Protein AF-A0A8S9SIZ8-F1 (afdb_monomer)

Structure (mmCIF, N/CA/C/O backbone):
data_AF-A0A8S9SIZ8-F1
#
_entry.id   AF-A0A8S9SIZ8-F1
#
loop_
_atom_site.group_PDB
_atom_site.id
_atom_site.type_symbol
_atom_site.label_atom_id
_atom_site.label_alt_id
_atom_site.label_comp_id
_atom_site.label_asym_id
_atom_site.label_entity_id
_atom_site.label_seq_id
_atom_site.pdbx_PDB_ins_code
_atom_site.Cartn_x
_atom_site.Cartn_y
_atom_site.Cartn_z
_atom_site.occupancy
_atom_site.B_iso_or_equiv
_atom_site.auth_seq_id
_atom_site.auth_comp_id
_atom_site.auth_asym_id
_atom_site.auth_atom_id
_atom_site.pdbx_PDB_model_num
ATOM 1 N N . MET A 1 1 ? -37.547 -1.649 71.679 1.00 70.75 1 MET A N 1
ATOM 2 C CA . MET A 1 1 ? -37.636 -2.478 70.454 1.00 70.75 1 MET A CA 1
ATOM 3 C C . MET A 1 1 ? -37.992 -1.657 69.218 1.00 70.75 1 MET A C 1
ATOM 5 O O . MET A 1 1 ? -37.141 -1.520 68.356 1.00 70.75 1 MET A O 1
ATOM 9 N N . TRP A 1 2 ? -39.176 -1.042 69.144 1.00 79.56 2 TRP A N 1
ATOM 10 C CA . TRP A 1 2 ? -39.641 -0.311 67.950 1.00 79.56 2 TRP A CA 1
ATOM 11 C C . TRP A 1 2 ? -38.778 0.888 67.533 1.00 79.56 2 TRP A C 1
ATOM 13 O O . TRP A 1 2 ? -38.550 1.092 66.347 1.00 79.56 2 TRP A O 1
ATOM 23 N N . LYS A 1 3 ? -38.224 1.631 68.499 1.00 88.81 3 LYS A N 1
ATOM 24 C CA . LYS A 1 3 ? -37.325 2.764 68.225 1.00 88.81 3 LYS A CA 1
ATOM 25 C C . LYS A 1 3 ? -36.054 2.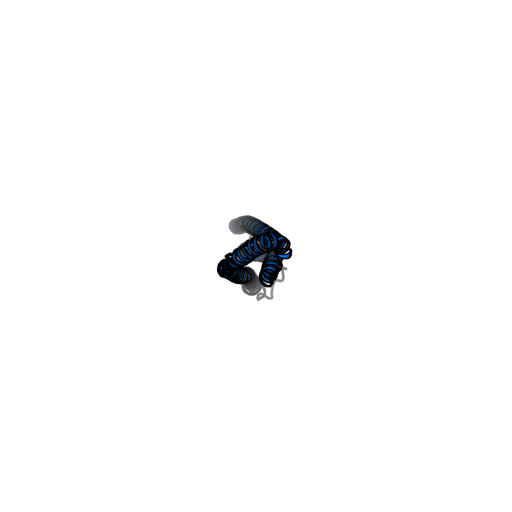347 67.466 1.00 88.81 3 LYS A C 1
ATOM 27 O O . LYS A 1 3 ? -35.738 2.939 66.446 1.00 88.81 3 LYS A O 1
ATOM 32 N N . ALA A 1 4 ? -35.396 1.274 67.906 1.00 91.06 4 ALA A N 1
ATOM 33 C CA . ALA A 1 4 ? -34.202 0.745 67.242 1.00 91.06 4 ALA A CA 1
ATOM 34 C C . ALA A 1 4 ? -34.507 0.197 65.834 1.00 91.06 4 ALA A C 1
ATOM 36 O O . ALA A 1 4 ? -33.697 0.331 64.922 1.00 91.06 4 ALA A O 1
ATOM 37 N N . MET A 1 5 ? -35.692 -0.392 65.637 1.00 93.19 5 MET A N 1
ATOM 38 C CA . MET A 1 5 ? -36.128 -0.890 64.329 1.00 93.19 5 MET A CA 1
ATOM 39 C C . MET A 1 5 ? -36.403 0.263 63.349 1.00 93.19 5 MET A C 1
ATOM 41 O O . MET A 1 5 ? -36.006 0.183 62.189 1.00 93.19 5 MET A O 1
ATOM 45 N N . LEU A 1 6 ? -37.003 1.359 63.827 1.00 94.69 6 LEU A N 1
ATOM 46 C CA . LEU A 1 6 ? -37.207 2.582 63.047 1.00 94.69 6 LEU A CA 1
ATOM 47 C C . LEU A 1 6 ? -35.873 3.241 62.660 1.00 94.69 6 LEU A C 1
ATOM 49 O O . LEU A 1 6 ? -35.695 3.631 61.510 1.00 94.69 6 LEU A O 1
ATOM 53 N N . GLU A 1 7 ? -34.924 3.317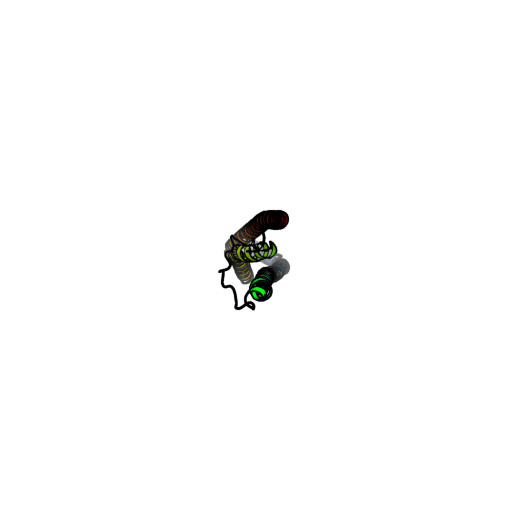 63.596 1.00 94.31 7 GLU A N 1
ATOM 54 C CA . GLU A 1 7 ? -33.576 3.845 63.345 1.00 94.31 7 GLU A CA 1
ATOM 55 C C . GLU A 1 7 ? -32.812 2.989 62.318 1.00 94.31 7 GLU A C 1
ATOM 57 O O . GLU A 1 7 ? -32.208 3.527 61.387 1.00 94.31 7 GLU A O 1
ATOM 62 N N . CYS A 1 8 ? -32.904 1.658 62.414 1.00 93.88 8 CYS A N 1
ATOM 63 C CA . CYS A 1 8 ? -32.309 0.736 61.445 1.00 93.88 8 CYS A CA 1
ATOM 64 C C . CYS A 1 8 ? -32.928 0.893 60.048 1.00 93.88 8 CYS A C 1
ATOM 66 O O . CYS A 1 8 ? -32.203 1.030 59.064 1.00 93.88 8 CYS A O 1
ATOM 68 N N . HIS A 1 9 ? -34.259 0.951 59.955 1.00 93.44 9 HIS A N 1
ATOM 69 C CA . HIS A 1 9 ? -34.951 1.120 58.678 1.00 93.44 9 HIS A CA 1
ATOM 70 C C . HIS A 1 9 ? -34.644 2.481 58.033 1.00 93.44 9 HIS A C 1
ATOM 72 O O . HIS A 1 9 ? -34.506 2.581 56.815 1.00 93.44 9 HIS A O 1
ATOM 78 N N . HIS A 1 10 ? -34.487 3.535 58.838 1.00 95.62 10 HIS A N 1
ATOM 79 C CA . HIS A 1 10 ? -34.073 4.848 58.346 1.00 95.62 10 HIS A CA 1
ATOM 80 C C . HIS A 1 10 ? -32.641 4.818 57.786 1.00 95.62 10 HIS A C 1
ATOM 82 O O . HIS A 1 10 ? -32.396 5.315 56.687 1.00 95.62 10 HIS A O 1
ATOM 88 N N . SER A 1 11 ? -31.711 4.158 58.485 1.00 93.56 11 SER A N 1
ATOM 89 C CA . SER A 1 11 ? -30.333 3.961 58.017 1.00 93.56 11 SER A CA 1
ATOM 90 C C . SER A 1 11 ? -30.263 3.134 56.723 1.00 93.56 11 SER A C 1
ATOM 92 O O . SER A 1 11 ? -29.546 3.504 55.787 1.00 93.56 11 SER A O 1
ATOM 94 N N . GLN A 1 12 ? -31.061 2.067 56.616 1.00 94.75 12 GLN A N 1
ATOM 95 C CA . GLN A 1 12 ? -31.183 1.262 55.396 1.00 94.75 12 GLN A CA 1
ATOM 96 C C . GLN A 1 12 ? -31.737 2.085 54.230 1.00 94.75 12 GLN A C 1
ATOM 98 O O . GLN A 1 12 ? -31.170 2.053 53.141 1.00 94.75 12 GLN A O 1
ATOM 103 N N . TYR A 1 13 ? -32.795 2.867 54.457 1.00 95.69 13 TYR A N 1
ATOM 104 C CA . TYR A 1 13 ? -33.395 3.722 53.432 1.00 95.69 13 TYR A CA 1
ATOM 105 C C . TYR A 1 13 ? -32.403 4.752 52.874 1.00 95.69 13 TYR A C 1
ATOM 107 O O . TYR A 1 13 ? -32.321 4.931 51.657 1.00 95.69 13 TYR A O 1
ATOM 115 N N . ILE A 1 14 ? -31.619 5.395 53.749 1.00 94.19 14 ILE A N 1
ATOM 116 C CA . ILE A 1 14 ? -30.565 6.335 53.343 1.00 94.19 14 ILE A CA 1
ATOM 117 C C . ILE A 1 14 ? -29.503 5.610 52.514 1.00 94.19 14 ILE A C 1
ATOM 119 O O . ILE A 1 14 ? -29.139 6.081 51.440 1.00 94.19 14 ILE A O 1
ATOM 123 N N . THR A 1 15 ? -29.043 4.447 52.978 1.00 93.38 15 THR A N 1
ATOM 124 C CA . THR A 1 15 ? -27.997 3.668 52.300 1.00 93.38 15 THR A CA 1
ATOM 125 C C . THR A 1 15 ? -28.444 3.214 50.910 1.00 93.38 15 THR A C 1
ATOM 127 O O . THR A 1 15 ? -27.715 3.394 49.937 1.00 93.38 15 THR A O 1
ATOM 130 N N . ILE A 1 16 ? -29.662 2.679 50.796 1.00 90.94 16 ILE A N 1
ATOM 131 C CA . ILE A 1 16 ? -30.240 2.232 49.524 1.00 90.94 16 ILE A CA 1
ATOM 132 C C . ILE A 1 16 ? -30.467 3.422 48.589 1.00 90.94 16 ILE A C 1
ATOM 134 O O . ILE A 1 16 ? -30.098 3.340 47.421 1.00 90.94 16 ILE A O 1
ATOM 138 N N . SER A 1 17 ? -31.014 4.539 49.083 1.00 89.31 17 SER A N 1
ATOM 139 C CA . SER A 1 17 ? -31.226 5.740 48.261 1.00 89.31 17 SER A CA 1
ATOM 140 C C . SER A 1 17 ? -29.910 6.308 47.739 1.00 89.31 17 SER A C 1
ATOM 142 O O . SER A 1 17 ? -29.803 6.610 46.552 1.00 89.31 17 SER A O 1
ATOM 144 N N . LEU A 1 18 ? -28.887 6.413 48.594 1.00 86.25 18 LEU A N 1
ATOM 145 C CA . LEU A 1 18 ? -27.557 6.862 48.183 1.00 86.25 18 LEU A CA 1
ATOM 146 C C . LEU A 1 18 ? -26.953 5.915 47.142 1.00 86.25 18 LEU A C 1
ATOM 148 O O . LEU A 1 18 ? -26.479 6.387 46.114 1.00 86.25 18 LEU A O 1
ATOM 152 N N . ALA A 1 19 ? -27.038 4.597 47.340 1.00 82.19 19 ALA A N 1
ATOM 153 C CA . ALA A 1 19 ? -26.557 3.614 46.367 1.00 82.19 19 ALA A CA 1
ATOM 154 C C . ALA A 1 19 ? -27.295 3.709 45.018 1.00 82.19 19 ALA A C 1
ATOM 156 O O . ALA A 1 19 ? -26.671 3.632 43.957 1.00 82.19 19 ALA A O 1
ATOM 157 N N . TYR A 1 20 ? -28.612 3.926 45.046 1.00 80.38 20 TYR A N 1
ATOM 158 C CA . TYR A 1 20 ? -29.439 4.074 43.849 1.00 80.38 20 TYR A CA 1
ATOM 159 C C . TYR A 1 20 ? -29.098 5.356 43.078 1.00 80.38 20 TYR A C 1
ATOM 161 O O . TYR A 1 20 ? -28.960 5.338 41.855 1.00 80.38 20 TYR A O 1
ATOM 169 N N . HIS A 1 21 ? -28.884 6.466 43.789 1.00 69.88 21 HIS A N 1
ATOM 170 C CA . HIS A 1 21 ? -28.438 7.712 43.177 1.00 69.88 21 HIS A CA 1
ATOM 171 C C . HIS A 1 21 ? -27.002 7.617 42.656 1.00 69.88 21 HIS A C 1
ATOM 173 O O . HIS A 1 21 ? -26.768 8.061 41.540 1.00 69.88 21 HIS A O 1
ATOM 179 N N . CYS A 1 22 ? -26.072 6.968 43.363 1.00 65.31 22 CYS A N 1
ATOM 180 C CA . CYS A 1 22 ? -24.715 6.726 42.864 1.00 65.31 22 CYS A CA 1
ATOM 181 C C . CYS A 1 22 ? -24.719 5.925 41.551 1.00 65.31 22 CYS A C 1
ATOM 183 O O . CYS A 1 22 ? -24.038 6.309 40.600 1.00 65.31 22 CYS A O 1
ATOM 185 N N . ARG A 1 23 ? -25.552 4.879 41.457 1.00 63.34 23 ARG A N 1
ATOM 186 C CA . ARG A 1 23 ? -25.739 4.079 40.236 1.00 63.34 23 ARG A CA 1
ATOM 187 C C . ARG A 1 23 ? -26.343 4.887 39.079 1.00 63.34 23 ARG A C 1
ATOM 189 O O . ARG A 1 23 ? -25.953 4.677 37.933 1.00 63.34 23 ARG A O 1
ATOM 196 N N . ASN A 1 24 ? -27.226 5.844 39.365 1.00 55.88 24 ASN A N 1
ATOM 197 C CA . ASN A 1 24 ? -27.835 6.714 38.350 1.00 55.88 24 ASN A CA 1
ATOM 198 C C . ASN A 1 24 ? -26.994 7.958 38.001 1.00 55.88 24 ASN A C 1
ATOM 200 O O . ASN A 1 24 ? -27.190 8.541 36.940 1.00 55.88 24 ASN A O 1
ATOM 204 N N . THR A 1 25 ? -26.055 8.371 38.858 1.00 49.19 25 THR A N 1
ATOM 205 C CA . THR A 1 25 ? -25.101 9.468 38.587 1.00 49.19 25 THR A CA 1
ATOM 206 C C . THR A 1 25 ? -23.906 9.037 37.744 1.00 49.19 25 THR A C 1
ATOM 208 O O . THR A 1 25 ? -23.066 9.870 37.399 1.00 49.19 25 THR A O 1
ATOM 211 N N . SER A 1 26 ? -23.833 7.752 37.390 1.00 51.84 26 SER A N 1
ATOM 212 C CA . SER A 1 26 ? -22.954 7.249 36.343 1.00 51.84 26 SER A CA 1
ATOM 213 C C . SER A 1 26 ? -23.205 8.079 35.086 1.00 51.84 26 SER A C 1
ATOM 215 O O . SER A 1 26 ? -24.243 7.962 34.441 1.00 51.84 26 SER A O 1
ATOM 217 N N . LYS A 1 27 ? -22.261 8.951 34.736 1.00 52.12 27 LYS A N 1
ATOM 218 C CA . LYS A 1 27 ? -22.255 9.781 33.521 1.00 52.12 27 LYS A CA 1
ATOM 219 C C . LYS A 1 27 ? -22.109 8.938 32.237 1.00 52.12 27 LYS A C 1
ATOM 221 O O . LYS A 1 27 ? -21.546 9.395 31.250 1.00 52.12 27 LYS A O 1
ATOM 226 N N . THR A 1 28 ? -22.611 7.708 32.233 1.00 56.19 28 THR A N 1
ATOM 227 C CA . THR A 1 28 ? -22.398 6.693 31.202 1.00 56.19 28 THR A CA 1
ATOM 228 C C . THR A 1 28 ? -23.168 6.999 29.922 1.00 56.19 28 THR A C 1
ATOM 230 O O . THR A 1 28 ? -22.668 6.713 28.847 1.00 56.19 28 THR A O 1
ATOM 233 N N . GLY A 1 29 ? -24.331 7.654 29.978 1.00 60.31 29 GLY A N 1
ATOM 234 C CA . GLY A 1 29 ? -25.117 7.990 28.778 1.00 60.31 29 GLY A CA 1
ATOM 235 C C . GLY A 1 29 ? -24.361 8.832 27.728 1.00 60.31 29 GLY A C 1
ATOM 236 O O . GLY A 1 29 ? -24.164 8.363 26.604 1.00 60.31 29 GLY A O 1
ATOM 237 N N . PRO A 1 30 ? -23.926 10.065 28.057 1.00 64.75 30 PRO A N 1
ATOM 238 C CA . PRO A 1 30 ? -23.211 10.927 27.113 1.00 64.75 30 PRO A CA 1
ATOM 239 C C . PRO A 1 30 ? -21.769 10.470 26.840 1.00 64.75 30 PRO A C 1
ATOM 241 O O . PRO A 1 30 ? -21.300 10.607 25.712 1.00 64.75 30 PRO A O 1
ATOM 244 N N . GLU A 1 31 ? -21.076 9.887 27.825 1.00 65.44 31 GLU A N 1
ATOM 245 C CA . GLU A 1 31 ? -19.713 9.363 27.647 1.00 65.44 31 GLU A CA 1
ATOM 246 C C . GLU A 1 31 ? -19.692 8.142 26.713 1.00 65.44 31 GLU A C 1
ATOM 248 O O . GLU A 1 31 ? -18.869 8.080 25.801 1.00 65.44 31 GLU A O 1
ATOM 253 N N . ASN A 1 32 ? -20.645 7.215 26.853 1.00 70.81 32 ASN A N 1
ATOM 254 C CA . ASN A 1 32 ? -20.759 6.056 25.964 1.00 70.81 32 ASN A CA 1
ATOM 255 C C . ASN A 1 32 ? -21.248 6.455 24.563 1.00 70.81 32 ASN A C 1
ATOM 257 O O . ASN A 1 32 ? -20.903 5.803 23.580 1.00 70.81 32 ASN A O 1
ATOM 261 N N . ALA A 1 33 ? -22.044 7.522 24.436 1.00 78.31 33 ALA A N 1
ATOM 262 C CA . ALA A 1 33 ? -22.420 8.068 23.131 1.00 78.31 33 ALA A CA 1
ATOM 263 C C . ALA A 1 33 ? -21.218 8.692 22.400 1.00 78.31 33 ALA A C 1
ATOM 265 O O . ALA A 1 33 ? -21.030 8.431 21.214 1.00 78.31 33 ALA A O 1
ATOM 266 N N . LEU A 1 34 ? -20.378 9.457 23.108 1.00 82.75 34 LEU A N 1
ATOM 267 C CA . LEU A 1 34 ? -19.127 9.991 22.562 1.00 82.75 34 LEU A CA 1
ATOM 268 C C . LEU A 1 34 ? -18.151 8.876 22.174 1.00 82.75 34 LEU A C 1
ATOM 270 O O . LEU A 1 34 ? -17.618 8.913 21.071 1.00 82.75 34 LEU A O 1
ATOM 274 N N . LYS A 1 35 ? -17.960 7.864 23.029 1.00 80.50 35 LYS A N 1
ATOM 275 C C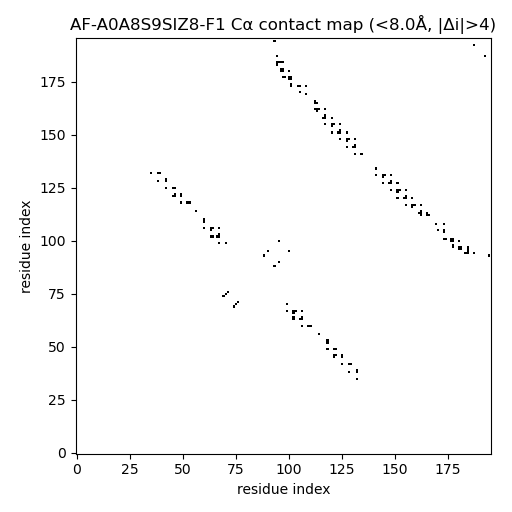A . LYS A 1 35 ? -17.099 6.704 22.734 1.00 80.50 35 LYS A CA 1
ATOM 276 C C . LYS A 1 35 ? -17.541 5.961 21.474 1.00 80.50 35 LYS A C 1
ATOM 278 O O . LYS A 1 35 ? -16.718 5.736 20.596 1.00 80.50 35 LYS A O 1
ATOM 283 N N . ARG A 1 36 ? -18.837 5.649 21.348 1.00 82.31 36 ARG A N 1
ATOM 284 C CA . ARG A 1 36 ? -19.387 5.000 20.144 1.00 82.31 36 ARG A CA 1
ATOM 285 C C . ARG A 1 36 ? -19.182 5.838 18.889 1.00 82.31 36 ARG A C 1
ATOM 287 O O . ARG A 1 36 ? -18.846 5.293 17.847 1.00 82.31 36 ARG A O 1
ATOM 294 N N . ARG A 1 37 ? -19.358 7.158 18.992 1.00 88.12 37 ARG A N 1
ATOM 295 C CA . ARG A 1 37 ? -19.106 8.070 17.874 1.00 88.12 37 ARG A CA 1
ATOM 296 C C . ARG A 1 37 ? -17.634 8.053 17.453 1.00 88.12 37 ARG A C 1
ATOM 298 O O . ARG A 1 37 ? -17.366 7.884 16.274 1.00 88.12 37 ARG A O 1
ATOM 305 N N . ILE A 1 38 ? -16.709 8.189 18.404 1.00 87.75 38 ILE A N 1
ATOM 306 C CA . ILE A 1 38 ? -15.262 8.166 18.134 1.00 87.75 38 ILE A CA 1
ATOM 307 C C . ILE A 1 38 ? -14.853 6.833 17.500 1.00 87.75 38 ILE A C 1
ATOM 309 O O . ILE A 1 38 ? -14.103 6.827 16.531 1.00 87.75 38 ILE A O 1
ATOM 313 N N . LEU A 1 39 ? -15.363 5.713 18.020 1.00 87.00 39 LEU A N 1
ATOM 314 C CA . LEU A 1 39 ? -15.074 4.388 17.476 1.00 87.00 39 LEU A CA 1
ATOM 315 C C . LEU A 1 39 ? -15.587 4.241 16.037 1.00 87.00 39 LEU A C 1
ATOM 317 O O . LEU A 1 39 ? -14.857 3.761 15.180 1.00 87.00 39 LEU A O 1
ATOM 321 N N . SER A 1 40 ? -16.809 4.709 15.765 1.00 88.25 40 SER A N 1
ATOM 322 C CA . SER A 1 40 ? -17.392 4.697 14.419 1.00 88.25 40 SER A CA 1
ATOM 323 C C . SER A 1 40 ? -16.595 5.550 13.430 1.00 88.25 40 SER A C 1
ATOM 325 O O . SER A 1 40 ? -16.338 5.092 12.324 1.00 88.25 40 SER A O 1
ATOM 327 N N . GLU A 1 41 ? -16.198 6.768 13.816 1.00 92.94 41 GLU A N 1
ATOM 328 C CA . GLU A 1 41 ? -15.385 7.656 12.967 1.00 92.94 41 GLU A CA 1
ATOM 329 C C . GLU A 1 41 ? -14.006 7.033 12.682 1.00 92.94 41 GLU A C 1
ATOM 331 O O . GLU A 1 41 ? -13.512 7.083 11.558 1.00 92.94 41 GLU A O 1
ATOM 336 N N . LEU A 1 42 ? -13.390 6.400 13.685 1.00 91.19 42 LEU A N 1
ATOM 337 C CA . LEU A 1 42 ? -12.091 5.749 13.526 1.00 91.19 42 LEU A CA 1
ATOM 338 C C . LEU A 1 42 ? -12.171 4.488 12.650 1.00 91.19 42 LEU A C 1
ATOM 340 O O . LEU A 1 42 ? -11.246 4.228 11.882 1.00 91.19 42 LEU A O 1
ATOM 344 N N . LEU A 1 43 ? -13.255 3.713 12.752 1.00 92.38 43 LEU A N 1
ATOM 345 C CA . LEU A 1 43 ? -13.523 2.566 11.879 1.00 92.38 43 LEU A CA 1
ATOM 346 C C . LEU A 1 43 ? -13.656 3.002 10.418 1.00 92.38 43 LEU A C 1
ATOM 348 O O . LEU A 1 43 ? -12.957 2.466 9.561 1.00 92.38 43 LEU A O 1
ATOM 352 N N . GLU A 1 44 ? -14.483 4.019 10.159 1.00 94.62 44 GLU A N 1
ATOM 353 C CA . GLU A 1 44 ? -14.690 4.573 8.817 1.00 94.62 44 GLU A CA 1
ATOM 354 C C . GLU A 1 44 ? -13.371 5.068 8.208 1.00 94.62 44 GLU A C 1
ATOM 356 O O . GLU A 1 44 ? -13.045 4.735 7.066 1.00 94.62 44 GLU A O 1
ATOM 361 N N . GLU A 1 45 ? -12.554 5.791 8.981 1.00 96.25 45 GLU A N 1
ATOM 362 C CA . GLU A 1 45 ? -11.255 6.249 8.482 1.00 96.25 45 GLU A CA 1
ATOM 363 C C . GLU A 1 45 ? -10.253 5.117 8.261 1.00 96.25 45 GLU A C 1
ATOM 365 O O . GLU A 1 45 ? -9.446 5.160 7.331 1.00 96.25 45 GLU A O 1
ATOM 370 N N . THR A 1 46 ? -10.301 4.069 9.082 1.00 94.75 46 THR A N 1
ATOM 371 C CA . THR A 1 46 ? -9.434 2.900 8.898 1.00 94.75 46 THR A CA 1
ATOM 372 C C . THR A 1 46 ? -9.784 2.156 7.611 1.00 94.75 46 THR A C 1
ATOM 374 O O . THR A 1 46 ? -8.885 1.764 6.857 1.00 94.75 46 THR A O 1
ATOM 377 N N . GLU A 1 47 ? -11.075 1.998 7.322 1.00 95.38 47 GLU A N 1
ATOM 378 C CA . GLU A 1 47 ? -11.555 1.393 6.081 1.00 95.38 47 GLU A CA 1
ATOM 379 C C . GLU A 1 47 ? -11.177 2.254 4.867 1.00 95.38 47 GLU A C 1
ATOM 381 O O . GLU A 1 47 ? -10.587 1.748 3.905 1.00 95.38 47 GLU A O 1
ATOM 386 N N . CYS A 1 48 ? -11.421 3.566 4.943 1.00 97.00 48 CYS A N 1
ATOM 387 C CA . CYS A 1 48 ? -11.048 4.531 3.911 1.00 97.00 48 CYS A CA 1
ATOM 388 C C . CYS A 1 48 ? -9.541 4.493 3.614 1.00 97.00 48 CYS A C 1
ATOM 390 O O . CYS A 1 48 ? -9.125 4.416 2.451 1.00 97.00 48 CYS A O 1
ATOM 392 N N . PHE A 1 49 ? -8.710 4.476 4.660 1.00 96.88 49 PHE A N 1
ATOM 393 C CA . PHE A 1 49 ? -7.264 4.329 4.544 1.00 96.88 49 PHE A CA 1
ATOM 394 C C . PHE A 1 49 ? -6.879 3.009 3.865 1.00 96.88 49 PHE A C 1
ATOM 396 O O . PHE A 1 49 ? -6.047 3.005 2.955 1.00 96.88 49 PHE A O 1
ATOM 403 N N . GLY A 1 50 ? -7.495 1.894 4.266 1.00 97.31 50 GLY A N 1
ATOM 404 C CA . GLY A 1 50 ? -7.245 0.574 3.690 1.00 97.31 50 GLY A CA 1
ATOM 405 C C . GLY A 1 50 ? -7.567 0.486 2.200 1.00 97.31 50 GLY A C 1
ATOM 406 O O . GLY A 1 50 ? -6.752 -0.029 1.428 1.00 97.31 50 GLY A O 1
ATOM 407 N N . LEU A 1 51 ? -8.721 1.020 1.792 1.00 97.06 51 LEU A N 1
ATOM 408 C CA . LEU A 1 51 ? -9.138 1.093 0.390 1.00 97.06 51 LEU A CA 1
ATOM 409 C C . LEU A 1 51 ? -8.203 1.997 -0.416 1.00 97.06 51 LEU A C 1
ATOM 411 O O . LEU A 1 51 ? -7.654 1.568 -1.429 1.00 97.06 51 LEU A O 1
ATOM 415 N N . SER A 1 52 ? -7.932 3.202 0.088 1.00 97.69 52 SER A N 1
ATOM 416 C CA . SER A 1 52 ? -7.035 4.165 -0.560 1.00 97.69 52 SER A CA 1
ATOM 417 C C . SER A 1 52 ? -5.623 3.605 -0.743 1.00 97.69 52 SER A C 1
ATOM 419 O O . SER A 1 52 ? -4.992 3.805 -1.782 1.00 97.69 52 SER A O 1
ATOM 421 N N . PHE A 1 53 ? -5.117 2.872 0.252 1.00 97.50 53 PHE A N 1
ATOM 422 C CA . PHE A 1 53 ? -3.826 2.198 0.170 1.00 97.50 53 PHE A CA 1
ATOM 423 C C . PHE A 1 53 ? -3.818 1.117 -0.918 1.00 97.50 53 PHE A C 1
ATOM 425 O O . PHE A 1 53 ? -2.897 1.078 -1.739 1.00 97.50 53 PHE A O 1
ATOM 432 N N . ALA A 1 54 ? -4.837 0.254 -0.946 1.00 96.81 54 ALA A N 1
ATOM 433 C CA . ALA A 1 54 ? -4.950 -0.794 -1.956 1.00 96.81 54 ALA A CA 1
ATOM 434 C C . ALA A 1 54 ? -5.040 -0.199 -3.369 1.00 96.81 54 ALA A C 1
ATOM 436 O O . ALA A 1 54 ? -4.320 -0.637 -4.268 1.00 96.81 54 ALA A O 1
ATOM 437 N N . ASP A 1 55 ? -5.854 0.840 -3.552 1.00 97.50 55 ASP A N 1
ATOM 438 C CA . ASP A 1 55 ? -6.007 1.540 -4.825 1.00 97.50 55 ASP A CA 1
ATOM 439 C C . ASP A 1 55 ? -4.702 2.189 -5.282 1.00 97.50 55 ASP A C 1
ATOM 441 O O . ASP A 1 55 ? -4.340 2.073 -6.455 1.00 97.50 55 ASP A O 1
ATOM 445 N N . LEU A 1 56 ? -3.952 2.815 -4.371 1.00 96.00 56 LEU A N 1
ATOM 446 C CA . LEU A 1 56 ? -2.642 3.387 -4.673 1.00 96.00 56 LEU A CA 1
ATOM 447 C C . LEU A 1 56 ? -1.666 2.313 -5.171 1.00 96.00 56 LEU A C 1
ATOM 449 O O . LEU A 1 56 ? -1.052 2.480 -6.229 1.00 96.00 56 LEU A O 1
ATOM 453 N N . VAL A 1 57 ? -1.526 1.208 -4.432 1.00 96.06 57 VAL A N 1
ATOM 454 C CA . VAL A 1 57 ? -0.605 0.116 -4.786 1.00 96.06 57 VAL A CA 1
ATOM 455 C C . VAL A 1 57 ? -1.001 -0.520 -6.117 1.00 96.06 57 VAL A C 1
ATOM 457 O O . VAL A 1 57 ? -0.146 -0.715 -6.987 1.00 96.06 57 VAL A O 1
ATOM 460 N N . ASN A 1 58 ? -2.292 -0.791 -6.314 1.00 96.38 58 ASN A N 1
ATOM 461 C CA . ASN A 1 58 ? -2.814 -1.378 -7.545 1.00 96.38 58 ASN A CA 1
ATOM 462 C C . ASN A 1 58 ? -2.630 -0.444 -8.742 1.00 96.38 58 ASN A C 1
ATOM 464 O O . ASN A 1 58 ? -2.218 -0.896 -9.813 1.00 96.38 58 ASN A O 1
ATOM 468 N N . SER A 1 59 ? -2.887 0.853 -8.564 1.00 96.56 59 SER A N 1
ATOM 469 C CA . SER A 1 59 ? -2.733 1.860 -9.617 1.00 96.56 59 SER A CA 1
ATOM 470 C C . SER A 1 59 ? -1.275 1.999 -10.040 1.00 96.56 59 SER A C 1
ATOM 472 O O . SER A 1 59 ? -0.977 1.949 -11.234 1.00 96.56 59 SER A O 1
ATOM 474 N N . MET A 1 60 ? -0.351 2.105 -9.079 1.00 93.88 60 MET A N 1
ATOM 475 C CA . MET A 1 60 ? 1.085 2.189 -9.366 1.00 93.88 60 MET A CA 1
ATOM 476 C C . MET A 1 60 ? 1.590 0.920 -10.054 1.00 93.88 60 MET A C 1
ATOM 478 O O . MET A 1 60 ? 2.268 1.003 -11.080 1.00 93.88 60 MET A O 1
ATOM 482 N N . THR A 1 61 ? 1.193 -0.251 -9.549 1.00 95.50 61 THR A N 1
ATOM 483 C CA . THR A 1 61 ? 1.559 -1.549 -10.132 1.00 95.50 61 THR A CA 1
ATOM 484 C C . THR A 1 61 ? 1.078 -1.662 -11.572 1.00 95.50 61 THR A C 1
ATOM 486 O O . THR A 1 61 ? 1.889 -1.866 -12.477 1.00 95.50 61 THR A O 1
ATOM 489 N N . SER A 1 62 ? -0.215 -1.429 -11.800 1.00 96.62 62 SER A N 1
ATOM 490 C CA . SER A 1 62 ? -0.834 -1.518 -13.125 1.00 96.62 62 SER A CA 1
ATOM 491 C C . SER A 1 62 ? -0.217 -0.527 -14.110 1.00 96.62 62 SER A C 1
ATOM 493 O O . SER A 1 62 ? 0.036 -0.877 -15.261 1.00 96.62 62 SER A O 1
ATOM 495 N N . TYR A 1 63 ? 0.069 0.700 -13.665 1.00 96.25 63 TYR A N 1
ATOM 496 C CA . TYR A 1 63 ? 0.685 1.725 -14.503 1.00 96.25 63 TYR A CA 1
ATOM 497 C C . TYR A 1 63 ? 2.076 1.308 -14.995 1.00 96.25 63 TYR A C 1
ATOM 499 O O . TYR A 1 63 ? 2.345 1.342 -16.199 1.00 96.25 63 TYR A O 1
ATOM 507 N N . VAL A 1 64 ? 2.963 0.880 -14.090 1.00 95.50 64 VAL A N 1
ATOM 508 C CA . VAL A 1 64 ? 4.324 0.476 -14.479 1.00 95.50 64 VAL A CA 1
ATOM 509 C C . VAL A 1 64 ? 4.301 -0.808 -15.299 1.00 95.50 64 VAL A C 1
ATOM 511 O O . VAL A 1 64 ? 5.078 -0.928 -16.243 1.00 95.50 64 VAL A O 1
ATOM 514 N N . GLU A 1 65 ? 3.424 -1.764 -14.988 1.00 95.19 65 GLU A N 1
ATOM 515 C CA . GLU A 1 65 ? 3.274 -2.982 -15.789 1.00 95.19 65 GLU A CA 1
ATOM 516 C C . GLU A 1 65 ? 2.797 -2.676 -17.209 1.00 95.19 65 GLU A C 1
ATOM 518 O O . GLU A 1 65 ? 3.377 -3.191 -18.169 1.00 95.19 65 GLU A O 1
ATOM 523 N N . ALA A 1 66 ? 1.805 -1.795 -17.359 1.00 95.44 66 ALA A N 1
ATOM 524 C CA . ALA A 1 66 ? 1.326 -1.346 -18.660 1.00 95.44 66 ALA A CA 1
ATOM 525 C C . ALA A 1 66 ? 2.431 -0.630 -19.447 1.00 95.44 66 ALA A C 1
ATOM 527 O O . ALA A 1 66 ? 2.642 -0.935 -20.621 1.00 95.44 66 ALA A O 1
ATOM 528 N N . LEU A 1 67 ? 3.184 0.267 -18.802 1.00 93.56 67 LEU A N 1
ATOM 529 C CA . LEU A 1 67 ? 4.306 0.967 -19.429 1.00 93.56 67 LEU A CA 1
ATOM 530 C C . LEU A 1 67 ? 5.419 -0.004 -19.843 1.00 93.56 67 LEU A C 1
ATOM 532 O O . LEU A 1 67 ? 5.918 0.063 -20.966 1.00 93.56 67 LEU A O 1
ATOM 536 N N . ASN A 1 68 ? 5.787 -0.938 -18.965 1.00 90.94 68 ASN A N 1
ATOM 537 C CA . ASN A 1 68 ? 6.794 -1.952 -19.249 1.00 90.94 68 ASN A CA 1
ATOM 538 C C . ASN A 1 68 ? 6.357 -2.855 -20.415 1.00 90.94 68 ASN A C 1
ATOM 540 O O . ASN A 1 68 ? 7.144 -3.110 -21.327 1.00 90.94 68 ASN A O 1
ATOM 544 N N . GLY A 1 69 ? 5.093 -3.288 -20.430 1.00 90.38 69 GLY A N 1
ATOM 545 C CA . GLY A 1 69 ? 4.507 -4.054 -21.528 1.00 90.38 69 GLY A CA 1
ATOM 546 C C . GLY A 1 69 ? 4.472 -3.269 -22.840 1.00 90.38 69 GLY A C 1
ATOM 547 O O . GLY A 1 69 ? 4.851 -3.801 -23.883 1.00 90.38 69 GLY A O 1
ATOM 548 N N . TRP A 1 70 ? 4.092 -1.990 -22.801 1.00 91.62 70 TRP A N 1
ATOM 549 C CA . TRP A 1 70 ? 4.114 -1.104 -23.966 1.00 91.62 70 TRP A CA 1
ATOM 550 C C . TRP A 1 70 ? 5.530 -0.942 -24.530 1.00 91.62 70 TRP A C 1
ATOM 552 O O . TRP A 1 70 ? 5.724 -1.087 -25.734 1.00 91.62 70 TRP A O 1
ATOM 562 N N . LEU A 1 71 ? 6.547 -0.738 -23.687 1.00 87.56 71 LEU A N 1
ATOM 563 C CA . LEU A 1 71 ? 7.943 -0.667 -24.133 1.00 87.56 71 LEU A CA 1
ATOM 564 C C . LEU A 1 71 ? 8.380 -1.960 -24.837 1.00 87.56 71 LEU A C 1
ATOM 566 O O . LEU A 1 71 ? 8.971 -1.914 -25.918 1.00 87.56 71 LEU A O 1
ATOM 570 N N . HIS A 1 72 ? 8.050 -3.121 -24.271 1.00 80.75 72 HIS A N 1
ATOM 571 C CA . HIS A 1 72 ? 8.423 -4.405 -24.866 1.00 80.75 72 HIS A CA 1
ATOM 572 C C . HIS A 1 72 ? 7.671 -4.697 -26.171 1.00 80.75 72 HIS A C 1
ATOM 574 O O . HIS A 1 72 ? 8.260 -5.219 -27.112 1.00 80.75 72 HIS A O 1
ATOM 580 N N . ASN A 1 73 ? 6.396 -4.323 -26.268 1.00 80.31 73 ASN A N 1
ATOM 581 C CA . ASN A 1 73 ? 5.563 -4.652 -27.426 1.00 80.31 73 ASN A CA 1
ATOM 582 C C . ASN A 1 73 ? 5.602 -3.601 -28.539 1.00 80.31 73 ASN A C 1
ATOM 584 O O . ASN A 1 73 ? 5.367 -3.935 -29.696 1.00 80.31 73 ASN A O 1
ATOM 588 N N . CYS A 1 74 ? 5.866 -2.334 -28.220 1.00 70.94 74 CYS A N 1
ATOM 589 C CA . CYS A 1 74 ? 5.791 -1.231 -29.181 1.00 70.94 74 CYS A CA 1
ATOM 590 C C . CYS A 1 74 ? 7.166 -0.661 -29.540 1.00 70.94 74 CYS A C 1
ATOM 592 O O . CYS A 1 74 ? 7.346 -0.201 -30.666 1.00 70.94 74 CYS A O 1
ATOM 594 N N . VAL A 1 75 ? 8.146 -0.722 -28.631 1.00 71.06 75 VAL A N 1
ATOM 595 C CA . VAL A 1 75 ? 9.490 -0.164 -28.865 1.00 71.06 75 VAL A CA 1
ATOM 596 C C . VAL A 1 75 ? 10.512 -1.231 -29.274 1.00 71.06 75 VAL A C 1
ATOM 598 O O . VAL A 1 75 ? 11.429 -0.901 -30.019 1.00 71.06 75 VAL A O 1
ATOM 601 N N . LEU A 1 76 ? 10.357 -2.507 -28.882 1.00 62.19 76 LEU A N 1
ATOM 602 C CA . LEU A 1 76 ? 11.226 -3.603 -29.370 1.00 62.19 76 LEU A CA 1
ATOM 603 C C . LEU A 1 76 ? 10.738 -4.249 -30.681 1.00 62.19 76 LEU A C 1
ATOM 605 O O . LEU A 1 76 ? 11.538 -4.827 -31.419 1.00 62.19 76 LEU A O 1
ATOM 609 N N . LEU A 1 77 ? 9.458 -4.094 -31.032 1.00 51.62 77 LEU A N 1
ATOM 610 C CA . LEU A 1 77 ? 8.896 -4.601 -32.292 1.00 51.62 77 LEU A CA 1
ATOM 611 C C . LEU A 1 77 ? 9.468 -3.986 -33.600 1.00 51.62 77 LEU A C 1
ATOM 613 O O . LEU A 1 77 ? 9.330 -4.629 -34.643 1.00 51.62 77 LEU A O 1
ATOM 617 N N . PRO A 1 78 ? 10.154 -2.821 -33.640 1.00 49.72 78 PRO A N 1
ATOM 618 C CA . PRO A 1 78 ? 10.735 -2.310 -34.883 1.00 49.72 78 PRO A CA 1
ATOM 619 C C . PRO A 1 78 ? 11.885 -3.143 -35.477 1.00 49.72 78 PRO A C 1
ATOM 621 O O . PRO A 1 78 ? 12.232 -2.908 -36.632 1.00 49.72 78 PRO A O 1
ATOM 624 N N . GLN A 1 79 ? 12.471 -4.125 -34.774 1.00 50.06 79 GLN A N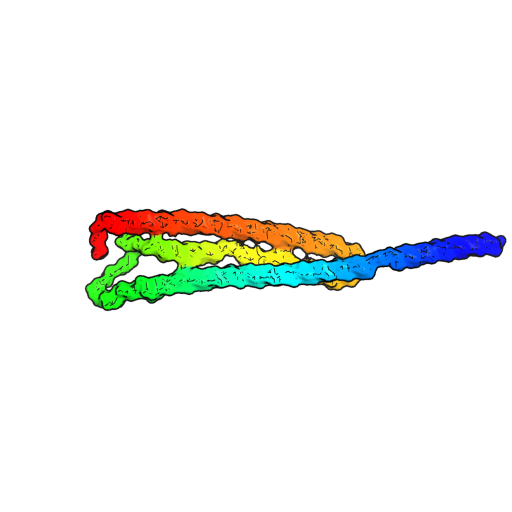 1
ATOM 625 C CA . GLN A 1 79 ? 13.584 -4.909 -35.342 1.00 50.06 79 GLN A CA 1
ATOM 626 C C . GLN A 1 79 ? 13.139 -6.122 -36.184 1.00 50.06 79 GLN A C 1
ATOM 628 O O . GLN A 1 79 ? 13.906 -6.600 -37.019 1.00 50.06 79 GLN A O 1
ATOM 633 N N . GLU A 1 80 ? 11.899 -6.601 -36.045 1.00 45.25 80 GLU A N 1
ATOM 634 C CA . GLU A 1 80 ? 11.473 -7.866 -36.673 1.00 45.25 80 GLU A CA 1
ATOM 635 C C . GLU A 1 80 ? 10.791 -7.706 -38.048 1.00 45.25 80 GLU A C 1
ATOM 637 O O . GLU A 1 80 ? 10.390 -8.688 -38.669 1.00 45.25 80 GLU A O 1
ATOM 642 N N . ARG A 1 81 ? 10.731 -6.484 -38.604 1.00 46.47 81 ARG A N 1
ATOM 643 C CA . ARG A 1 81 ? 10.292 -6.256 -40.000 1.00 46.47 81 ARG A CA 1
ATOM 644 C C . ARG A 1 81 ? 11.415 -6.348 -41.045 1.00 46.47 81 ARG A C 1
ATOM 646 O O . ARG A 1 81 ? 11.135 -6.224 -42.234 1.00 46.47 81 ARG A O 1
ATOM 653 N N . SER A 1 82 ? 12.662 -6.615 -40.643 1.00 46.56 82 SER A N 1
ATOM 654 C CA . SER A 1 82 ? 13.757 -6.922 -41.576 1.00 46.56 82 SER A CA 1
ATOM 655 C C . SER A 1 82 ? 14.018 -8.428 -41.610 1.00 46.56 82 SER A C 1
ATOM 657 O O . SER A 1 82 ? 14.807 -8.982 -40.848 1.00 46.56 82 SER A O 1
ATOM 659 N N . THR A 1 83 ? 13.344 -9.111 -42.528 1.00 48.59 83 THR A N 1
ATOM 660 C CA . THR A 1 83 ? 13.383 -10.565 -42.744 1.00 48.59 83 THR A CA 1
ATOM 661 C C . THR A 1 83 ? 14.720 -11.106 -43.276 1.00 48.59 83 THR A C 1
ATOM 663 O O . THR A 1 83 ? 14.758 -12.234 -43.765 1.00 48.59 83 THR A O 1
ATOM 666 N N . ARG A 1 84 ? 15.838 -10.359 -43.202 1.00 45.25 84 ARG A N 1
ATOM 667 C CA . ARG A 1 84 ? 17.078 -10.736 -43.911 1.00 45.25 84 ARG A CA 1
ATOM 668 C C . ARG A 1 84 ? 18.333 -10.982 -43.074 1.00 45.25 84 ARG A C 1
ATOM 670 O O . ARG A 1 84 ? 19.283 -11.509 -43.632 1.00 45.25 84 ARG A O 1
ATOM 677 N N . ASN A 1 85 ? 18.364 -10.711 -41.768 1.00 47.12 85 ASN A N 1
ATOM 678 C CA . ASN A 1 85 ? 19.518 -11.085 -40.933 1.00 47.12 85 ASN A CA 1
ATOM 679 C C . ASN A 1 85 ? 19.096 -11.435 -39.501 1.00 47.12 85 ASN A C 1
ATOM 681 O O . ASN A 1 85 ? 19.107 -10.602 -38.598 1.00 47.12 85 ASN A O 1
ATOM 685 N N . ARG A 1 86 ? 18.742 -12.707 -39.281 1.00 50.84 86 ARG A N 1
ATOM 686 C CA . ARG A 1 86 ? 18.546 -13.271 -37.940 1.00 50.84 86 ARG A CA 1
ATOM 687 C C . ARG A 1 86 ? 19.896 -13.401 -37.232 1.00 50.84 86 ARG A C 1
ATOM 689 O O . ARG A 1 86 ? 20.543 -14.442 -37.300 1.00 50.84 86 ARG A O 1
ATOM 696 N N . ARG A 1 87 ? 20.300 -12.364 -36.500 1.00 48.38 87 ARG A N 1
ATOM 697 C CA . ARG A 1 87 ? 21.128 -12.549 -35.302 1.00 48.38 87 ARG A CA 1
ATOM 698 C C . ARG A 1 87 ? 20.215 -12.397 -34.086 1.00 48.38 87 ARG A C 1
ATOM 700 O O . ARG A 1 87 ? 19.543 -11.374 -33.987 1.00 48.38 87 ARG A O 1
ATOM 707 N N . PRO A 1 88 ? 20.159 -13.386 -33.176 1.00 48.06 88 PRO A N 1
ATOM 708 C CA . PRO A 1 88 ? 19.401 -13.250 -31.942 1.00 48.06 88 PRO A CA 1
ATOM 709 C C . PRO A 1 88 ? 19.857 -11.997 -31.195 1.00 48.06 88 PRO A C 1
ATOM 711 O O . PRO A 1 88 ? 21.069 -11.790 -31.015 1.00 48.06 88 PRO A O 1
ATOM 714 N N . TRP A 1 89 ? 18.893 -11.183 -30.760 1.00 42.53 89 TRP A N 1
ATOM 715 C CA . TRP A 1 89 ? 19.128 -10.137 -29.774 1.00 42.53 89 TRP A CA 1
ATOM 716 C C . TRP A 1 89 ? 19.869 -10.770 -28.599 1.00 42.53 89 TRP A C 1
ATOM 718 O O . TRP A 1 89 ? 19.341 -11.641 -27.913 1.00 42.53 89 TRP A O 1
ATOM 728 N N . SER A 1 90 ? 21.121 -10.372 -28.387 1.00 44.41 90 SER A N 1
ATOM 729 C CA . SER A 1 90 ? 21.794 -10.671 -27.131 1.00 44.41 90 SER A CA 1
ATOM 730 C C . SER A 1 90 ? 21.770 -9.386 -26.312 1.00 44.41 90 SER A C 1
ATOM 732 O O . SER A 1 90 ? 22.382 -8.410 -26.759 1.00 44.41 90 SER A O 1
ATOM 734 N N . PRO A 1 91 ? 21.163 -9.382 -25.117 1.00 46.50 91 PRO A N 1
ATOM 735 C CA . PRO A 1 91 ? 21.173 -8.234 -24.205 1.00 46.50 91 PRO A CA 1
ATOM 736 C C . PRO A 1 91 ? 22.577 -7.688 -23.871 1.00 46.50 91 PRO A C 1
ATOM 738 O O . PRO A 1 91 ? 22.705 -6.602 -23.327 1.00 46.50 91 PRO A O 1
ATOM 741 N N . ARG A 1 92 ? 23.646 -8.436 -24.199 1.00 41.78 92 ARG A N 1
ATOM 742 C CA . ARG A 1 92 ? 25.054 -8.037 -24.033 1.00 41.78 92 ARG A CA 1
ATOM 743 C C . ARG A 1 92 ? 25.668 -7.284 -25.229 1.00 41.78 92 ARG A C 1
ATOM 745 O O . ARG A 1 92 ? 26.743 -6.724 -25.063 1.00 41.78 92 ARG A O 1
ATOM 752 N N . ARG A 1 93 ? 25.058 -7.306 -26.426 1.00 47.25 93 ARG A N 1
ATOM 753 C CA . ARG A 1 93 ? 25.610 -6.662 -27.650 1.00 47.25 93 ARG A CA 1
ATOM 754 C C . ARG A 1 93 ? 25.026 -5.278 -27.926 1.00 47.25 93 ARG A C 1
ATOM 756 O O . ARG A 1 93 ? 25.692 -4.473 -28.559 1.00 47.25 93 ARG A O 1
ATOM 763 N N . VAL A 1 94 ? 23.820 -5.012 -27.432 1.00 53.03 94 VAL A N 1
ATOM 764 C CA . VAL A 1 94 ? 23.172 -3.700 -27.465 1.00 53.03 94 VAL A CA 1
ATOM 765 C C . VAL A 1 94 ? 22.719 -3.436 -26.039 1.00 53.03 94 VAL A C 1
ATOM 767 O O . VAL A 1 94 ? 21.852 -4.146 -25.532 1.00 53.03 94 VAL A O 1
ATOM 770 N N . LEU A 1 95 ? 23.358 -2.481 -25.364 1.00 62.38 95 LEU A N 1
ATOM 771 C CA . LEU A 1 95 ? 22.898 -2.024 -24.055 1.00 62.38 95 LEU A CA 1
ATOM 772 C C . LEU A 1 95 ? 21.462 -1.518 -24.214 1.00 62.38 95 LEU A C 1
ATOM 774 O O . LEU A 1 95 ? 21.211 -0.609 -25.006 1.00 62.38 95 LEU A O 1
ATOM 778 N N . ALA A 1 96 ? 20.519 -2.154 -23.515 1.00 66.56 96 ALA A N 1
ATOM 779 C CA . ALA A 1 96 ? 19.121 -1.751 -23.557 1.00 66.56 96 ALA A CA 1
ATOM 780 C C . ALA A 1 96 ? 19.009 -0.278 -23.125 1.00 66.56 96 ALA A C 1
ATOM 782 O O . ALA A 1 96 ? 19.673 0.106 -22.156 1.00 66.56 96 ALA A O 1
ATOM 783 N N . PRO A 1 97 ? 18.190 0.546 -23.805 1.00 82.06 97 PRO A N 1
ATOM 784 C CA . PRO A 1 97 ? 17.972 1.919 -23.379 1.00 82.06 97 PRO A CA 1
ATOM 785 C C . PRO A 1 97 ? 17.570 1.964 -21.893 1.00 82.06 97 PRO A C 1
ATOM 787 O O . PRO A 1 97 ? 16.759 1.132 -21.472 1.00 82.06 97 PRO A O 1
ATOM 790 N N . PRO A 1 98 ? 18.088 2.913 -21.090 1.00 87.44 98 PRO A N 1
ATOM 791 C CA . PRO A 1 98 ? 17.922 2.909 -19.631 1.00 87.44 98 PRO A CA 1
ATOM 792 C C . PRO A 1 98 ? 16.466 2.851 -19.154 1.00 87.44 98 PRO A C 1
ATOM 794 O O . PRO A 1 98 ? 16.181 2.294 -18.098 1.00 87.44 98 PRO A O 1
ATOM 797 N N . ILE A 1 99 ? 15.527 3.347 -19.966 1.00 89.06 99 ILE A N 1
ATOM 798 C CA . ILE A 1 99 ? 14.087 3.274 -19.701 1.00 89.06 99 ILE A CA 1
ATOM 799 C C . ILE A 1 99 ? 13.569 1.831 -19.541 1.00 89.06 99 ILE A C 1
ATOM 801 O O . ILE A 1 99 ? 12.700 1.587 -18.711 1.00 89.06 99 ILE A O 1
ATOM 805 N N . PHE A 1 100 ? 14.136 0.853 -20.260 1.00 87.62 100 PHE A N 1
ATOM 806 C CA . PHE A 1 100 ? 13.764 -0.561 -20.112 1.00 87.62 100 PHE A CA 1
ATOM 807 C C . PHE A 1 100 ? 14.228 -1.135 -18.775 1.00 87.62 100 PHE A C 1
ATOM 809 O O . PHE A 1 100 ? 13.510 -1.918 -18.156 1.00 87.62 100 PHE A O 1
ATOM 816 N N . VAL A 1 101 ? 15.426 -0.747 -18.331 1.00 88.12 101 VAL A N 1
ATOM 817 C CA . VAL A 1 101 ? 15.969 -1.153 -17.029 1.00 88.12 101 VAL A CA 1
ATOM 818 C C . VAL A 1 101 ? 15.118 -0.551 -15.915 1.00 88.12 101 VAL A C 1
ATOM 820 O O . VAL A 1 101 ? 14.665 -1.283 -15.041 1.00 88.12 101 VAL A O 1
ATOM 823 N N . LEU A 1 102 ? 14.813 0.746 -16.016 1.00 91.81 102 LEU A N 1
ATOM 824 C CA . LEU A 1 102 ? 13.975 1.470 -15.066 1.00 91.81 102 LEU A CA 1
ATOM 825 C C . LEU A 1 102 ? 12.593 0.815 -14.909 1.00 91.81 102 LEU A C 1
ATOM 827 O O . LEU A 1 102 ? 12.224 0.430 -13.803 1.00 91.81 102 LEU A O 1
ATOM 831 N N . CYS A 1 103 ? 11.833 0.645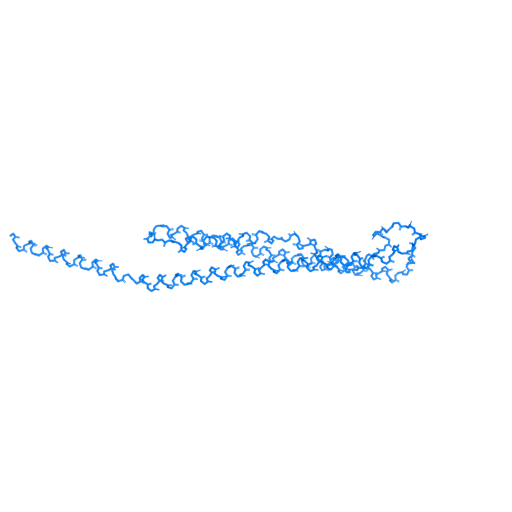 -15.996 1.00 92.50 103 CYS A N 1
ATOM 832 C CA . CYS A 1 103 ? 10.474 0.095 -15.925 1.00 92.50 103 CYS A CA 1
ATOM 833 C C . CYS A 1 103 ? 10.442 -1.364 -15.451 1.00 92.50 103 CYS A C 1
ATOM 835 O O . CYS A 1 103 ? 9.549 -1.742 -14.691 1.00 92.50 103 CYS A O 1
ATOM 837 N N . ARG A 1 104 ? 11.422 -2.182 -15.856 1.00 92.12 104 ARG A N 1
ATOM 838 C CA . ARG A 1 104 ? 11.552 -3.565 -15.383 1.00 92.12 104 ARG A CA 1
ATOM 839 C C . ARG A 1 104 ? 11.824 -3.612 -13.882 1.00 92.12 104 ARG A C 1
ATOM 841 O O . ARG A 1 104 ? 11.165 -4.370 -13.175 1.00 92.12 104 ARG A O 1
ATOM 848 N N . ASP A 1 105 ? 12.789 -2.830 -13.409 1.00 93.69 105 ASP A N 1
ATOM 849 C CA . ASP A 1 105 ? 13.224 -2.878 -12.015 1.00 93.69 105 ASP A CA 1
ATOM 850 C C . ASP A 1 105 ? 12.163 -2.272 -11.083 1.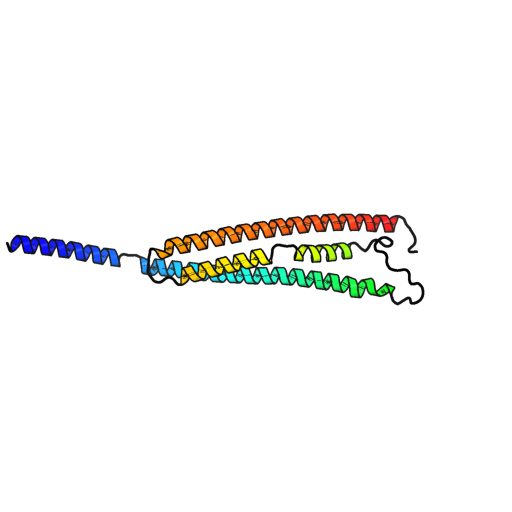00 93.69 105 ASP A C 1
ATOM 852 O O . ASP A 1 105 ? 11.926 -2.828 -10.014 1.00 93.69 105 ASP A O 1
ATOM 856 N N . TRP A 1 106 ? 11.431 -1.237 -11.520 1.00 95.94 106 TRP A N 1
ATOM 857 C CA . TRP A 1 106 ? 10.228 -0.762 -10.822 1.00 95.94 106 TRP A CA 1
ATOM 858 C C . TRP A 1 106 ? 9.126 -1.825 -10.763 1.00 95.94 106 TRP A C 1
ATOM 860 O O . TRP A 1 106 ? 8.563 -2.061 -9.697 1.00 95.94 106 TRP A O 1
ATOM 870 N N . SER A 1 107 ? 8.825 -2.497 -11.881 1.00 94.44 107 SER A N 1
ATOM 871 C CA . SER A 1 107 ? 7.799 -3.550 -11.919 1.00 94.44 107 SER A CA 1
ATOM 872 C C . SER A 1 107 ? 8.143 -4.716 -10.984 1.00 94.44 107 SER A C 1
ATOM 874 O O . SER A 1 107 ? 7.279 -5.207 -10.259 1.00 94.44 107 SER A O 1
ATOM 876 N N . ALA A 1 108 ? 9.411 -5.137 -10.958 1.00 94.19 108 ALA A N 1
ATOM 877 C CA . ALA A 1 108 ? 9.889 -6.175 -10.048 1.00 94.19 108 ALA A CA 1
ATOM 878 C C . ALA A 1 108 ? 9.908 -5.702 -8.586 1.00 94.19 108 ALA A C 1
ATOM 880 O O . ALA A 1 108 ? 9.499 -6.443 -7.695 1.00 94.19 108 ALA A O 1
ATOM 881 N N . GLY A 1 109 ? 10.352 -4.466 -8.347 1.00 95.38 109 GLY A N 1
ATOM 882 C CA . GLY A 1 109 ? 10.420 -3.865 -7.022 1.00 95.38 109 GLY A CA 1
ATOM 883 C C . GLY A 1 109 ? 9.049 -3.782 -6.359 1.00 95.38 109 GLY A C 1
ATOM 884 O O . GLY A 1 109 ? 8.893 -4.248 -5.233 1.00 95.38 109 GLY A O 1
ATOM 885 N N . MET A 1 110 ? 8.031 -3.282 -7.064 1.00 94.12 110 MET A N 1
ATOM 886 C CA . MET A 1 110 ? 6.684 -3.149 -6.496 1.00 94.12 110 MET A CA 1
ATOM 887 C C . MET A 1 110 ? 6.081 -4.495 -6.084 1.00 94.12 110 MET A C 1
ATOM 889 O O . MET A 1 110 ? 5.451 -4.577 -5.036 1.00 94.12 110 MET A O 1
ATOM 893 N N . LYS A 1 111 ? 6.357 -5.571 -6.835 1.00 92.88 111 LYS A N 1
ATOM 894 C CA . LYS A 1 111 ? 5.949 -6.945 -6.477 1.00 92.88 111 LYS A CA 1
ATOM 895 C C . LYS A 1 111 ? 6.649 -7.491 -5.234 1.00 92.88 111 LYS A C 1
ATOM 897 O O . LYS A 1 111 ? 6.192 -8.475 -4.664 1.00 92.88 111 LYS A O 1
ATOM 902 N N . SER A 1 112 ? 7.778 -6.901 -4.848 1.00 94.38 112 SER A N 1
ATOM 903 C CA . SER A 1 112 ? 8.549 -7.309 -3.671 1.00 94.38 112 SER A CA 1
ATOM 904 C C . SER A 1 112 ? 8.172 -6.548 -2.398 1.00 94.38 112 SER A C 1
ATOM 906 O O . SER A 1 112 ? 8.622 -6.922 -1.315 1.00 94.38 112 SER A O 1
ATOM 908 N N . LEU A 1 113 ? 7.367 -5.485 -2.508 1.00 96.75 113 LEU A N 1
ATOM 909 C CA . LEU A 1 113 ? 6.942 -4.703 -1.351 1.00 96.75 113 LEU A CA 1
ATOM 910 C C . LEU A 1 113 ? 5.982 -5.511 -0.466 1.00 96.75 113 LEU A C 1
ATOM 912 O O . LEU A 1 113 ? 5.164 -6.274 -0.977 1.00 96.75 113 LEU A O 1
ATOM 916 N N . PRO A 1 114 ? 6.012 -5.318 0.866 1.00 97.00 114 PRO A N 1
ATOM 917 C CA . PRO A 1 114 ? 5.133 -6.027 1.794 1.00 97.00 114 PRO A CA 1
ATOM 918 C C . PRO A 1 114 ? 3.712 -5.423 1.823 1.00 97.00 114 PRO A C 1
ATOM 920 O O . PRO A 1 114 ? 3.148 -5.206 2.896 1.00 97.00 114 PRO A O 1
ATOM 923 N N . SER A 1 115 ? 3.127 -5.118 0.658 1.00 96.69 115 SER A N 1
ATOM 924 C CA . SER A 1 115 ? 1.795 -4.503 0.544 1.00 96.69 115 SER A CA 1
ATOM 925 C C . SER A 1 115 ? 0.706 -5.397 1.125 1.00 96.69 115 SER A C 1
ATOM 927 O O . SER A 1 115 ? -0.099 -4.934 1.924 1.00 96.69 115 SER A O 1
ATOM 929 N N . ASP A 1 116 ? 0.731 -6.691 0.804 1.00 96.12 116 ASP A N 1
ATOM 930 C CA . ASP A 1 116 ? -0.273 -7.654 1.270 1.00 96.12 116 ASP A CA 1
ATOM 931 C C . ASP A 1 116 ? -0.239 -7.827 2.790 1.00 96.12 116 ASP A C 1
ATOM 933 O O . ASP A 1 116 ? -1.263 -8.056 3.436 1.00 96.12 116 ASP A O 1
ATOM 937 N N . GLU A 1 117 ? 0.956 -7.739 3.375 1.00 96.88 117 GLU A N 1
ATOM 938 C CA . GLU A 1 117 ? 1.132 -7.828 4.816 1.00 96.88 117 GLU A CA 1
ATOM 939 C C . GLU A 1 117 ? 0.576 -6.599 5.531 1.00 96.88 117 GLU A C 1
ATOM 941 O O . GLU A 1 117 ? -0.125 -6.748 6.535 1.00 96.88 117 GLU A O 1
ATOM 946 N N . LEU A 1 118 ? 0.824 -5.409 4.982 1.00 97.94 118 LEU A N 1
ATOM 947 C CA . LEU A 1 118 ? 0.234 -4.171 5.474 1.00 97.94 118 LEU A CA 1
ATOM 948 C C . LEU A 1 118 ? -1.296 -4.189 5.324 1.00 97.94 118 LEU A C 1
ATOM 950 O O . LEU A 1 118 ? -1.997 -3.988 6.315 1.00 97.94 118 LEU A O 1
ATOM 954 N N . SER A 1 119 ? -1.825 -4.540 4.149 1.00 97.25 119 SER A N 1
ATOM 955 C CA . SER A 1 119 ? -3.271 -4.674 3.919 1.00 97.25 119 SER A CA 1
ATOM 956 C C . SER A 1 119 ? -3.934 -5.650 4.888 1.00 97.25 119 SER A C 1
ATOM 958 O O . SER A 1 119 ? -5.040 -5.390 5.358 1.00 97.25 119 SER A O 1
ATOM 960 N N . ARG A 1 120 ? -3.271 -6.764 5.226 1.00 97.31 120 ARG A N 1
ATOM 961 C CA . ARG A 1 120 ? -3.778 -7.705 6.232 1.00 97.31 120 ARG A CA 1
ATOM 962 C C . ARG A 1 120 ? -3.833 -7.070 7.619 1.00 97.31 120 ARG A C 1
ATOM 964 O O . ARG A 1 120 ? -4.852 -7.204 8.279 1.00 97.31 120 ARG A O 1
ATOM 971 N N . SER A 1 121 ? -2.793 -6.344 8.033 1.00 97.88 121 SER A N 1
ATOM 972 C CA . SER A 1 121 ? -2.793 -5.662 9.336 1.00 97.88 121 SER A CA 1
ATOM 973 C C . SER A 1 121 ? -3.848 -4.553 9.449 1.00 97.88 121 SER A C 1
ATOM 975 O O . SER A 1 121 ? -4.417 -4.384 10.520 1.00 97.88 121 SER A O 1
ATOM 977 N N . ILE A 1 122 ? -4.169 -3.853 8.350 1.00 97.38 122 ILE A N 1
ATOM 978 C CA . ILE A 1 122 ? -5.269 -2.870 8.318 1.00 97.38 122 ILE A CA 1
ATOM 979 C C . ILE A 1 122 ? -6.612 -3.570 8.562 1.00 97.38 122 ILE A C 1
ATOM 981 O O . ILE A 1 122 ? -7.411 -3.117 9.379 1.00 97.38 122 ILE A O 1
ATOM 985 N N . LYS A 1 123 ? -6.845 -4.705 7.889 1.00 96.00 123 LYS A N 1
ATOM 986 C CA . LYS A 1 123 ? -8.067 -5.509 8.058 1.00 96.00 123 LYS A CA 1
ATOM 987 C C . LYS A 1 123 ? -8.187 -6.105 9.459 1.00 96.00 123 LYS A C 1
ATOM 989 O O . LYS A 1 123 ? -9.268 -6.063 10.032 1.00 96.00 123 LYS A O 1
ATOM 994 N N . GLU A 1 124 ? -7.093 -6.636 10.005 1.00 95.56 124 GLU A N 1
ATOM 995 C CA . GLU A 1 124 ? -7.039 -7.153 11.382 1.00 95.56 124 GLU A CA 1
ATOM 996 C C . GLU A 1 124 ? -7.414 -6.056 12.388 1.00 95.56 124 GLU A C 1
ATOM 998 O O . GLU A 1 124 ? -8.317 -6.256 13.189 1.00 95.56 124 GLU A O 1
ATOM 1003 N N . PHE A 1 125 ? -6.805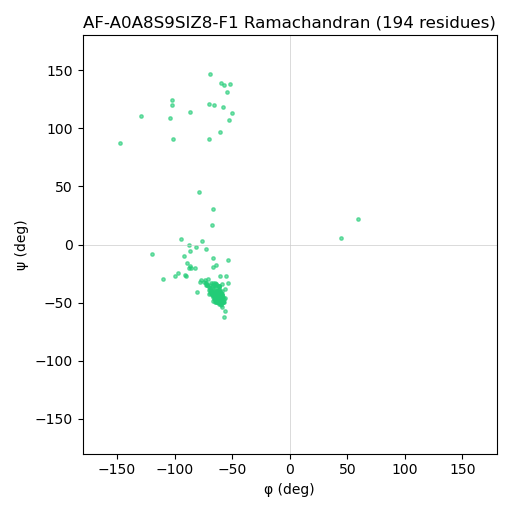 -4.869 12.283 1.00 95.44 125 PHE A N 1
ATOM 1004 C CA . PHE A 1 125 ? -7.137 -3.736 13.150 1.00 95.44 125 PHE A CA 1
ATOM 1005 C C . PHE A 1 125 ? -8.601 -3.284 13.004 1.00 95.44 125 PHE A C 1
ATOM 1007 O O . PHE A 1 125 ? -9.258 -3.017 14.005 1.00 95.44 125 PHE A O 1
ATOM 1014 N N . SER A 1 126 ? -9.134 -3.255 11.776 1.00 93.94 126 SER A N 1
ATOM 1015 C CA . SER A 1 126 ? -10.550 -2.929 11.533 1.00 93.94 126 SER A CA 1
ATOM 1016 C C . SER A 1 126 ? -11.482 -3.940 12.209 1.00 93.94 126 SER A C 1
ATOM 1018 O O . SER A 1 126 ? -12.427 -3.548 12.881 1.00 93.94 126 SER A O 1
ATOM 1020 N N . THR A 1 127 ? -11.165 -5.235 12.102 1.00 92.50 127 THR A N 1
ATOM 1021 C CA . THR A 1 127 ? -11.959 -6.317 12.710 1.00 92.50 127 THR A CA 1
ATOM 1022 C C . THR A 1 127 ? -11.946 -6.216 14.236 1.00 92.50 127 TH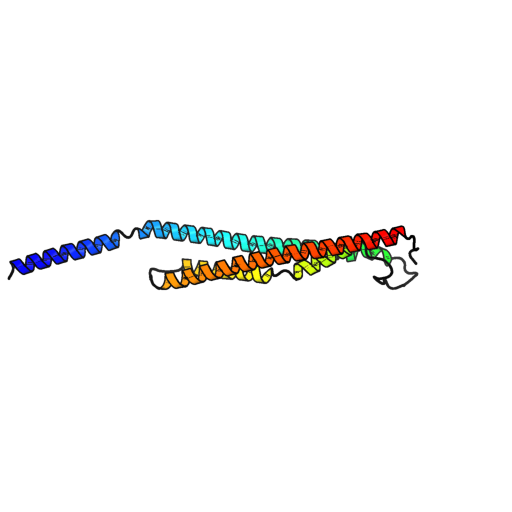R A C 1
ATOM 1024 O O . THR A 1 127 ? -12.996 -6.282 14.863 1.00 92.50 127 THR A O 1
ATOM 1027 N N . ASP A 1 128 ? -10.778 -6.001 14.850 1.00 91.00 128 ASP A N 1
ATOM 1028 C CA . ASP A 1 128 ? -10.673 -5.859 16.309 1.00 91.00 128 ASP A CA 1
ATOM 1029 C C . ASP A 1 128 ? -11.478 -4.651 16.822 1.00 91.00 128 ASP A C 1
ATOM 1031 O O . ASP A 1 128 ? -12.088 -4.700 17.890 1.00 91.00 128 ASP A O 1
ATOM 1035 N N . MET A 1 129 ? -11.516 -3.565 16.047 1.00 87.88 129 MET A N 1
ATOM 1036 C CA . MET A 1 129 ? -12.304 -2.378 16.375 1.00 87.88 129 MET A CA 1
ATOM 1037 C C . MET A 1 129 ? -13.814 -2.580 16.214 1.00 87.88 129 MET A C 1
ATOM 1039 O O . MET A 1 129 ? -14.581 -2.015 16.994 1.00 87.88 129 MET A O 1
ATOM 1043 N N . GLU A 1 130 ? -14.251 -3.370 15.231 1.00 88.12 130 GLU A N 1
ATOM 1044 C CA . GLU A 1 130 ? -15.658 -3.762 15.089 1.00 88.12 130 GLU A CA 1
ATOM 1045 C C . GLU A 1 130 ? -16.110 -4.567 16.310 1.00 88.12 130 GLU A C 1
ATOM 1047 O O . GLU A 1 130 ? -17.135 -4.240 16.909 1.00 88.12 130 GLU A O 1
ATOM 1052 N N . MET A 1 131 ? -15.296 -5.535 16.749 1.00 85.75 131 MET A N 1
ATOM 1053 C CA . MET A 1 131 ? -15.578 -6.345 17.940 1.00 85.75 131 MET A CA 1
ATOM 1054 C C . MET A 1 131 ? -15.707 -5.487 19.207 1.00 85.75 131 MET A C 1
ATOM 1056 O O . MET A 1 131 ? -16.662 -5.659 19.963 1.00 85.75 131 MET A O 1
ATOM 1060 N N . LEU A 1 132 ? -14.824 -4.494 19.388 1.00 83.31 132 LEU A N 1
ATOM 1061 C CA . LEU A 1 132 ? -14.903 -3.533 20.498 1.00 83.31 132 LEU A CA 1
ATOM 1062 C C . LEU A 1 132 ? -16.209 -2.707 20.479 1.00 83.31 132 LEU A C 1
ATOM 1064 O O . LEU A 1 132 ? -16.671 -2.224 21.514 1.00 83.31 132 LEU A O 1
ATOM 1068 N N . GLY A 1 133 ? -16.810 -2.506 19.302 1.00 72.81 133 GLY A N 1
ATOM 1069 C CA . GLY A 1 133 ? -18.040 -1.730 19.127 1.00 72.81 133 GLY A CA 1
ATOM 1070 C C . GLY A 1 133 ? -19.331 -2.491 19.428 1.00 72.81 133 GLY A C 1
ATOM 1071 O O . GLY A 1 133 ? -20.357 -1.854 19.686 1.00 72.81 133 GLY A O 1
ATOM 1072 N N . GLU A 1 134 ? -19.294 -3.825 19.419 1.00 69.62 134 GLU A N 1
ATOM 1073 C CA . GLU A 1 134 ? -20.464 -4.689 19.622 1.00 69.62 134 GLU A CA 1
ATOM 1074 C C . GLU A 1 134 ? -20.765 -5.001 21.103 1.00 69.62 134 GLU A C 1
ATOM 1076 O O . GLU A 1 134 ? -21.813 -5.581 21.413 1.00 69.62 134 GLU A O 1
ATOM 1081 N N . GLU A 1 135 ? -19.908 -4.586 22.044 1.00 59.28 135 GLU A N 1
ATOM 1082 C CA . GLU A 1 135 ? -20.053 -4.944 23.457 1.00 59.28 135 GLU A CA 1
ATOM 1083 C C . GLU A 1 135 ? -21.303 -4.347 24.140 1.00 59.28 135 GLU A C 1
ATOM 1085 O O . GLU A 1 135 ? -21.489 -3.134 24.299 1.00 59.28 135 GLU A O 1
ATOM 1090 N N . LYS A 1 136 ? -22.152 -5.260 24.629 1.00 52.16 136 LYS A N 1
ATOM 1091 C CA . LYS A 1 136 ? -23.228 -5.024 25.599 1.00 52.16 136 LYS A CA 1
ATOM 1092 C C . LYS A 1 136 ? -22.676 -5.125 27.026 1.00 52.16 136 LYS A C 1
ATOM 1094 O O . LYS A 1 136 ? -22.327 -6.210 27.456 1.00 52.16 136 LYS A O 1
ATOM 1099 N N . GLU A 1 137 ? -22.686 -4.006 27.748 1.00 47.47 137 GLU A N 1
ATOM 1100 C CA . GLU A 1 137 ? -22.833 -3.823 29.214 1.00 47.47 137 GLU A CA 1
ATOM 1101 C C . GLU A 1 137 ? -22.070 -4.710 30.243 1.00 47.47 137 GLU A C 1
ATOM 1103 O O . GLU A 1 137 ? -22.283 -4.498 31.436 1.00 47.47 137 GLU A O 1
ATOM 1108 N N . ASP A 1 138 ? -21.150 -5.609 29.866 1.00 46.22 138 ASP A N 1
ATOM 1109 C CA . ASP A 1 138 ? -20.342 -6.414 30.806 1.00 46.22 138 ASP A CA 1
ATOM 1110 C C . ASP A 1 138 ? -18.890 -5.905 30.922 1.00 46.22 138 ASP A C 1
ATOM 1112 O O . ASP A 1 138 ? -18.054 -6.039 30.035 1.00 46.22 138 ASP A O 1
ATOM 1116 N N . SER A 1 139 ? -18.568 -5.317 32.075 1.00 50.78 139 SER A N 1
ATOM 1117 C CA . SER A 1 139 ? -17.363 -4.507 32.327 1.00 50.78 139 SER A CA 1
ATOM 1118 C C . SER A 1 139 ? -16.027 -5.260 32.435 1.00 50.78 139 SER A C 1
ATOM 1120 O O . SER A 1 139 ? -14.989 -4.613 32.586 1.00 50.78 139 SER A O 1
ATOM 1122 N N . VAL A 1 140 ? -16.024 -6.596 32.382 1.00 49.47 140 VAL A N 1
ATOM 1123 C CA . VAL A 1 140 ? -14.801 -7.426 32.449 1.00 49.47 140 VAL A CA 1
ATOM 1124 C C . VAL A 1 140 ? -14.229 -7.714 31.054 1.00 49.47 140 VAL A C 1
ATOM 1126 O O . VAL A 1 140 ? -13.018 -7.877 30.930 1.00 49.47 140 VAL A O 1
ATOM 1129 N N . LEU A 1 141 ? -15.068 -7.706 30.014 1.00 54.12 141 LEU A N 1
ATOM 1130 C CA . LEU A 1 141 ? -14.676 -8.001 28.628 1.00 54.12 141 LEU A CA 1
ATOM 1131 C C . LEU A 1 141 ? -13.954 -6.806 27.957 1.00 54.12 141 LEU A C 1
ATOM 1133 O O . LEU A 1 141 ? -12.935 -6.979 27.291 1.00 54.12 141 LEU A O 1
ATOM 1137 N N . VAL A 1 142 ? -14.331 -5.582 28.343 1.00 57.72 142 VAL A N 1
ATOM 1138 C CA . VAL A 1 142 ? -13.766 -4.302 27.863 1.00 57.72 142 VAL A CA 1
ATOM 1139 C C . VAL A 1 142 ? -12.232 -4.194 27.984 1.00 57.72 142 VAL A C 1
ATOM 1141 O O . VAL A 1 142 ? -11.580 -3.519 27.186 1.00 57.72 142 VAL A O 1
ATOM 1144 N N . SER A 1 143 ? -11.619 -4.806 29.007 1.00 60.09 143 SER A N 1
ATOM 1145 C CA . SER A 1 143 ? -10.167 -4.685 29.230 1.00 60.09 143 SER A CA 1
ATOM 1146 C C . SER A 1 143 ? -9.339 -5.549 28.278 1.00 60.09 143 SER A C 1
ATOM 1148 O O . SER A 1 143 ? -8.196 -5.192 27.986 1.00 60.09 143 SER A O 1
ATOM 1150 N N . GLU A 1 144 ? -9.871 -6.691 27.850 1.00 64.25 144 GLU A N 1
ATOM 1151 C CA . GLU A 1 144 ? -9.175 -7.622 26.960 1.00 64.25 144 GLU A CA 1
ATOM 1152 C C . GLU A 1 144 ? -9.286 -7.130 25.509 1.00 64.25 144 GLU A C 1
ATOM 1154 O O . GLU A 1 144 ? -8.267 -7.038 24.818 1.00 64.25 144 GLU A O 1
ATOM 1159 N N . ASP A 1 145 ? -10.461 -6.629 25.121 1.00 70.81 145 ASP A N 1
ATOM 1160 C CA . ASP A 1 145 ? -10.727 -6.038 23.802 1.00 70.81 145 ASP A CA 1
ATOM 1161 C C . ASP A 1 145 ? -9.966 -4.725 23.563 1.00 70.81 145 ASP A C 1
ATOM 1163 O O . ASP A 1 145 ? -9.455 -4.463 22.474 1.00 70.81 145 ASP A O 1
ATOM 1167 N N . LEU A 1 146 ? -9.770 -3.897 24.594 1.00 80.19 146 LEU A N 1
ATOM 1168 C CA . LEU A 1 146 ? -8.912 -2.715 24.453 1.00 80.19 146 LEU A CA 1
ATOM 1169 C C . LEU A 1 146 ? -7.437 -3.098 24.233 1.00 80.19 146 LEU A C 1
ATOM 1171 O O . LEU A 1 146 ? -6.697 -2.399 23.534 1.00 80.19 146 LEU A O 1
ATOM 1175 N N . SER A 1 147 ? -6.995 -4.205 24.836 1.00 84.25 147 SER A N 1
ATOM 1176 C CA . SER A 1 147 ? -5.621 -4.689 24.698 1.00 84.25 147 SER A CA 1
ATOM 1177 C C . SER A 1 147 ? -5.356 -5.294 23.315 1.00 84.25 147 SER A C 1
ATOM 1179 O O . SER A 1 147 ? -4.266 -5.091 22.767 1.00 84.25 147 SER A O 1
ATOM 1181 N N . SER A 1 148 ? -6.353 -5.963 22.719 1.00 87.25 148 SER A N 1
ATOM 1182 C CA . SER A 1 148 ? -6.271 -6.508 21.361 1.00 87.25 148 SER A CA 1
ATOM 1183 C C . SER A 1 148 ? -6.193 -5.385 20.329 1.00 87.25 148 SER A C 1
ATOM 1185 O O . SER A 1 148 ? -5.235 -5.362 19.556 1.00 87.25 148 SER A O 1
ATOM 1187 N N . VAL A 1 149 ? -7.074 -4.379 20.416 1.00 90.25 149 VAL A N 1
ATOM 1188 C CA . VAL A 1 149 ? -7.066 -3.187 19.547 1.00 90.25 149 VAL A CA 1
ATOM 1189 C C . VAL A 1 149 ? -5.744 -2.423 19.643 1.00 90.25 149 VAL A C 1
ATOM 1191 O O . VAL A 1 149 ? -5.172 -2.015 18.631 1.00 90.25 149 VAL A O 1
ATOM 1194 N N . HIS A 1 150 ? -5.199 -2.248 20.851 1.00 90.56 150 HIS A N 1
ATOM 1195 C CA . HIS A 1 150 ? -3.887 -1.616 21.014 1.00 90.56 150 HIS A CA 1
ATOM 1196 C C . HIS A 1 150 ? -2.768 -2.441 20.353 1.00 90.56 150 HIS A C 1
ATOM 1198 O O . HIS A 1 150 ? -1.857 -1.884 19.733 1.00 90.56 150 HIS A O 1
ATOM 1204 N N . SER A 1 151 ? -2.825 -3.769 20.472 1.00 93.62 151 SER A N 1
ATOM 1205 C CA . SER A 1 151 ? -1.847 -4.676 19.867 1.00 93.62 151 SER A CA 1
ATOM 1206 C C . SER A 1 151 ? -1.919 -4.666 18.337 1.00 93.62 151 SER A C 1
ATOM 1208 O O . SER A 1 151 ? -0.883 -4.546 17.674 1.00 93.62 151 SER A O 1
ATOM 1210 N N . SER A 1 152 ? -3.120 -4.720 17.754 1.00 95.12 152 SER A N 1
ATOM 1211 C CA . SER A 1 152 ? -3.302 -4.668 16.301 1.00 95.12 152 SER A CA 1
ATOM 1212 C C . SER A 1 152 ? -2.974 -3.298 15.718 1.00 95.12 152 SER A C 1
ATOM 1214 O O . SER A 1 152 ? -2.340 -3.246 14.663 1.00 95.12 152 SER A O 1
ATOM 1216 N N . LEU A 1 153 ? -3.251 -2.197 16.428 1.00 95.19 153 LEU A N 1
ATOM 1217 C CA . LEU A 1 153 ? -2.778 -0.864 16.038 1.00 95.19 153 LEU A CA 1
ATOM 1218 C C . LEU A 1 153 ? -1.247 -0.785 16.030 1.00 95.19 153 LEU A C 1
ATOM 1220 O O . LEU A 1 153 ? -0.650 -0.308 15.064 1.00 95.19 153 LEU A O 1
ATOM 1224 N N . ALA A 1 154 ? -0.588 -1.269 17.086 1.00 96.50 154 ALA A N 1
ATOM 1225 C CA . ALA A 1 154 ? 0.872 -1.283 17.155 1.00 96.50 154 ALA A CA 1
ATOM 1226 C C . ALA A 1 154 ? 1.475 -2.107 16.005 1.00 96.50 154 ALA A C 1
ATOM 1228 O O . ALA A 1 154 ? 2.416 -1.661 15.342 1.00 96.50 154 ALA A O 1
ATOM 1229 N N . LYS A 1 155 ? 0.885 -3.273 15.717 1.00 97.44 155 LYS A N 1
ATOM 1230 C CA . LYS A 1 155 ? 1.261 -4.125 14.585 1.00 97.44 155 LYS A CA 1
ATOM 1231 C C . LYS A 1 155 ? 1.053 -3.406 13.250 1.00 97.44 155 LYS A C 1
ATOM 1233 O O . LYS A 1 155 ? 1.954 -3.439 12.415 1.00 97.44 155 LYS A O 1
ATOM 1238 N N . LEU A 1 156 ? -0.080 -2.732 13.050 1.00 97.69 156 LEU A N 1
ATOM 1239 C CA . LEU A 1 156 ? -0.370 -1.942 11.850 1.00 97.69 156 LEU A CA 1
ATOM 1240 C C . LEU A 1 156 ? 0.686 -0.850 11.631 1.00 97.69 156 LEU A C 1
ATOM 1242 O O . LEU A 1 156 ? 1.257 -0.756 10.544 1.00 97.69 156 LEU A O 1
ATOM 1246 N N . LEU A 1 157 ? 1.006 -0.069 12.665 1.00 97.38 157 LEU A N 1
ATOM 1247 C CA . LEU A 1 157 ? 2.027 0.981 12.589 1.00 97.38 157 LEU A CA 1
ATOM 1248 C C . LEU A 1 157 ? 3.418 0.410 12.282 1.00 97.38 157 LEU A C 1
ATOM 1250 O O . LEU A 1 157 ? 4.163 0.977 11.478 1.00 97.38 157 LEU A O 1
ATOM 1254 N N . GLU A 1 158 ? 3.765 -0.735 12.871 1.00 98.06 158 GLU A N 1
ATOM 1255 C CA . GLU A 1 158 ? 5.011 -1.436 12.567 1.00 98.06 158 GLU A CA 1
ATOM 1256 C C . GLU A 1 158 ? 5.061 -1.895 11.101 1.00 98.06 158 GLU A C 1
ATOM 1258 O O . GLU A 1 158 ? 6.079 -1.711 10.427 1.00 98.06 158 GLU A O 1
ATOM 1263 N N . ARG A 1 159 ? 3.968 -2.465 10.573 1.00 98.19 159 ARG A N 1
ATOM 1264 C CA . ARG A 1 159 ? 3.883 -2.879 9.163 1.00 98.19 159 ARG A CA 1
ATOM 1265 C C . ARG A 1 159 ? 3.921 -1.695 8.211 1.00 98.19 159 ARG A C 1
ATOM 1267 O O . ARG A 1 159 ? 4.599 -1.783 7.190 1.00 98.19 159 ARG A O 1
ATOM 1274 N N . LEU A 1 160 ? 3.281 -0.584 8.563 1.00 97.62 160 LEU A N 1
ATOM 1275 C CA . LEU A 1 160 ? 3.323 0.646 7.779 1.00 97.62 160 LEU A CA 1
ATOM 1276 C C . LEU A 1 160 ? 4.749 1.198 7.695 1.00 97.62 160 LEU A C 1
ATOM 1278 O O . LEU A 1 160 ? 5.221 1.537 6.611 1.00 97.62 160 LEU A O 1
ATOM 1282 N N . LYS A 1 161 ? 5.465 1.213 8.824 1.00 97.06 161 LYS A N 1
ATOM 1283 C CA . LYS A 1 161 ? 6.879 1.596 8.874 1.00 97.06 161 LYS A CA 1
ATOM 1284 C C . LYS A 1 161 ? 7.7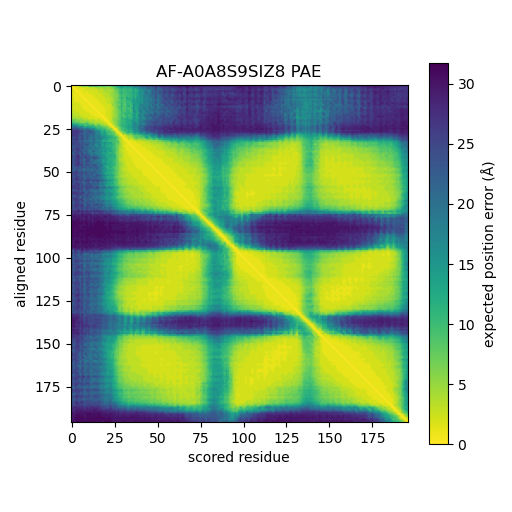55 0.665 8.030 1.00 97.06 161 LYS A C 1
ATOM 1286 O O . LYS A 1 161 ? 8.566 1.133 7.240 1.00 97.06 161 LYS A O 1
ATOM 1291 N N . LYS A 1 162 ? 7.576 -0.653 8.148 1.00 97.75 162 LYS A N 1
ATOM 1292 C CA . LYS A 1 162 ? 8.315 -1.628 7.326 1.00 97.75 162 LYS A CA 1
ATOM 1293 C C . LYS A 1 162 ? 8.052 -1.431 5.833 1.00 97.75 162 LYS A C 1
ATOM 1295 O O . LYS A 1 162 ? 8.983 -1.501 5.034 1.00 97.75 162 LYS A O 1
ATOM 1300 N N . PHE A 1 163 ? 6.802 -1.169 5.453 1.00 97.75 163 PHE A N 1
ATOM 1301 C CA . PHE A 1 163 ? 6.433 -0.882 4.071 1.00 97.75 163 PHE A CA 1
ATOM 1302 C C . PHE A 1 163 ? 7.095 0.401 3.556 1.00 97.75 163 PHE A C 1
ATOM 1304 O O . PHE A 1 163 ? 7.621 0.401 2.441 1.00 97.75 163 PHE A O 1
ATOM 1311 N N . SER A 1 164 ? 7.120 1.478 4.349 1.00 97.00 164 SER A N 1
ATOM 1312 C CA . SER A 1 164 ? 7.748 2.740 3.940 1.00 97.00 164 SER A CA 1
ATOM 1313 C C . SER A 1 164 ? 9.269 2.613 3.805 1.00 97.00 164 SER A C 1
ATOM 1315 O O . SER A 1 164 ? 9.832 3.067 2.810 1.00 97.00 164 SER A O 1
ATOM 1317 N N . GLU A 1 165 ? 9.928 1.915 4.732 1.00 97.56 165 GLU A N 1
ATOM 1318 C CA . GLU A 1 165 ? 11.363 1.611 4.664 1.00 97.56 165 GLU A CA 1
ATOM 1319 C C . GLU A 1 165 ? 11.706 0.741 3.444 1.00 97.56 165 GLU A C 1
ATOM 1321 O O . GLU A 1 165 ? 12.657 1.038 2.716 1.00 97.56 165 GLU A O 1
ATOM 1326 N N . ALA A 1 166 ? 10.912 -0.301 3.173 1.00 97.94 166 ALA A N 1
ATOM 1327 C CA . ALA A 1 166 ? 11.085 -1.154 1.997 1.00 97.94 166 ALA A CA 1
ATOM 1328 C C . ALA A 1 166 ? 10.871 -0.380 0.687 1.00 97.94 166 ALA A C 1
ATOM 1330 O O . ALA A 1 166 ? 11.639 -0.552 -0.259 1.00 97.94 166 ALA A O 1
ATOM 1331 N N . SER A 1 167 ? 9.873 0.507 0.649 1.00 96.88 167 SER A N 1
ATOM 1332 C CA . SER A 1 167 ? 9.580 1.358 -0.510 1.00 96.88 167 SER A CA 1
ATOM 1333 C C . SER A 1 167 ? 10.712 2.341 -0.794 1.00 96.88 167 SER A C 1
ATOM 1335 O O . SER A 1 167 ? 11.124 2.484 -1.945 1.00 96.88 167 SER A O 1
ATOM 1337 N N . LEU A 1 168 ? 11.262 2.975 0.247 1.00 97.75 168 LEU A N 1
ATOM 1338 C CA . LEU A 1 168 ? 12.406 3.875 0.114 1.00 97.75 168 LEU A CA 1
ATOM 1339 C C . LEU A 1 168 ? 13.649 3.126 -0.373 1.00 97.75 168 LEU A C 1
ATOM 1341 O O . LEU A 1 168 ? 14.317 3.573 -1.301 1.00 97.75 168 LEU A O 1
ATOM 1345 N N . LYS A 1 169 ? 13.933 1.960 0.214 1.00 97.69 169 LYS A N 1
ATOM 1346 C CA . LYS A 1 169 ? 15.059 1.123 -0.208 1.00 97.69 169 LYS A CA 1
ATOM 1347 C C . LYS A 1 169 ? 14.928 0.705 -1.673 1.00 97.69 169 LYS A C 1
ATOM 1349 O O . LYS A 1 169 ? 15.880 0.843 -2.432 1.00 97.69 169 LYS A O 1
ATOM 1354 N N . MET A 1 170 ? 13.748 0.235 -2.073 1.00 97.12 170 MET A N 1
ATOM 1355 C CA . MET A 1 170 ? 13.455 -0.118 -3.460 1.00 97.12 170 MET A CA 1
ATOM 1356 C C . MET A 1 170 ? 13.691 1.072 -4.398 1.00 97.12 170 MET A C 1
ATOM 1358 O O . MET A 1 170 ? 14.325 0.903 -5.436 1.00 97.12 170 MET A O 1
ATOM 1362 N N . TYR A 1 171 ? 13.201 2.263 -4.042 1.00 96.62 171 TYR A N 1
ATOM 1363 C CA . TYR A 1 171 ? 13.403 3.474 -4.835 1.00 96.62 171 TYR A CA 1
ATOM 1364 C C . TYR A 1 171 ? 14.892 3.784 -5.038 1.00 96.62 171 TYR A C 1
ATOM 1366 O O . TYR A 1 171 ? 15.314 3.986 -6.176 1.00 96.62 171 TYR A O 1
ATOM 1374 N N . GLU A 1 172 ? 15.692 3.774 -3.969 1.00 97.88 172 GLU A N 1
ATOM 1375 C CA . GLU A 1 172 ? 17.133 4.037 -4.065 1.00 97.88 172 GLU A CA 1
ATOM 1376 C C . GLU A 1 172 ? 17.854 2.959 -4.888 1.00 97.88 172 GLU A C 1
ATOM 1378 O O . GLU A 1 172 ? 18.653 3.287 -5.766 1.00 97.88 172 GLU A O 1
ATOM 1383 N N . ASP A 1 173 ? 17.516 1.680 -4.696 1.00 96.12 173 ASP A N 1
ATOM 1384 C CA . ASP A 1 173 ? 18.086 0.573 -5.474 1.00 96.12 173 ASP A CA 1
ATOM 1385 C C . ASP A 1 173 ? 17.780 0.721 -6.975 1.00 96.12 173 ASP A C 1
ATOM 1387 O O . ASP A 1 173 ? 18.647 0.494 -7.825 1.00 96.12 173 ASP A O 1
ATOM 1391 N N . VAL A 1 174 ? 16.545 1.098 -7.323 1.00 95.50 174 VAL A N 1
ATOM 1392 C CA . VAL A 1 174 ? 16.134 1.325 -8.716 1.00 95.50 174 VAL A CA 1
ATOM 1393 C C . VAL A 1 174 ? 16.818 2.562 -9.293 1.00 95.50 174 VAL A C 1
ATOM 1395 O O . VAL A 1 174 ? 17.275 2.530 -10.437 1.00 95.50 174 VAL A O 1
ATOM 1398 N N . LYS A 1 175 ? 16.933 3.637 -8.510 1.00 94.69 175 LYS A N 1
ATOM 1399 C CA . LYS A 1 175 ? 17.613 4.867 -8.913 1.00 94.69 175 LYS A CA 1
ATOM 1400 C C . LYS A 1 175 ? 19.075 4.596 -9.264 1.00 94.69 175 LYS A C 1
ATOM 1402 O O . LYS A 1 175 ? 19.474 4.902 -10.387 1.00 94.69 175 LYS A O 1
ATOM 1407 N N . VAL A 1 176 ? 19.829 3.945 -8.376 1.00 94.62 176 VAL A N 1
ATOM 1408 C CA . VAL A 1 176 ? 21.242 3.596 -8.608 1.00 94.62 176 VAL A CA 1
ATOM 1409 C C . VAL A 1 176 ? 21.397 2.755 -9.878 1.00 94.62 176 VAL A C 1
ATOM 1411 O O . VAL A 1 176 ? 22.174 3.107 -10.764 1.00 94.62 176 VAL A O 1
ATOM 1414 N N . LYS A 1 177 ? 20.594 1.695 -10.040 1.00 90.56 177 LYS A N 1
ATOM 1415 C CA . LYS A 1 177 ? 20.630 0.850 -11.250 1.00 90.56 177 LYS A CA 1
ATOM 1416 C C . LYS A 1 177 ? 20.280 1.619 -12.522 1.00 90.56 177 LYS A C 1
ATOM 1418 O O . LYS A 1 177 ? 20.832 1.341 -13.587 1.00 90.56 177 LYS A O 1
ATOM 1423 N N . SER A 1 178 ? 19.359 2.579 -12.435 1.00 90.12 178 SER A N 1
ATOM 1424 C CA . SER A 1 178 ? 18.994 3.422 -13.573 1.00 90.12 178 SER A CA 1
ATOM 1425 C C . SER A 1 178 ? 20.142 4.350 -13.982 1.00 90.12 178 SER A C 1
ATOM 1427 O O . SER A 1 178 ? 20.418 4.476 -15.173 1.00 90.12 178 SER A O 1
ATOM 1429 N N . GLU A 1 179 ? 20.865 4.924 -13.017 1.00 92.06 179 GLU A N 1
ATOM 1430 C CA . GLU A 1 179 ? 22.043 5.764 -13.258 1.00 92.06 179 GLU A CA 1
ATOM 1431 C C . GLU A 1 179 ? 23.186 4.943 -13.875 1.00 92.06 179 GLU A C 1
ATOM 1433 O O . GLU A 1 179 ? 23.768 5.352 -14.882 1.00 92.06 179 GLU A O 1
ATOM 1438 N N . GLU A 1 180 ? 23.444 3.738 -13.357 1.00 90.12 180 GLU A N 1
ATOM 1439 C CA . GLU A 1 180 ? 24.406 2.790 -13.937 1.00 90.12 180 GLU A CA 1
ATOM 1440 C C . GLU A 1 180 ? 24.048 2.428 -15.386 1.00 90.12 180 GLU A C 1
ATOM 1442 O O . GLU A 1 180 ? 24.914 2.421 -16.269 1.00 90.12 180 GLU A O 1
ATOM 1447 N N . ALA A 1 181 ? 22.764 2.172 -15.659 1.00 87.88 181 ALA A N 1
ATOM 1448 C CA . ALA A 1 181 ? 22.282 1.884 -17.005 1.00 87.88 181 ALA A CA 1
ATOM 1449 C C . ALA A 1 181 ? 22.462 3.082 -17.949 1.00 87.88 181 ALA A C 1
ATOM 1451 O O . ALA A 1 181 ? 22.873 2.893 -19.097 1.00 87.88 181 ALA A O 1
ATOM 1452 N N . VAL A 1 182 ? 22.205 4.308 -17.476 1.00 88.12 182 VAL A N 1
ATOM 1453 C CA . VAL A 1 182 ? 22.448 5.542 -18.239 1.00 88.12 182 VAL A CA 1
ATOM 1454 C C . VAL A 1 182 ? 23.926 5.679 -18.585 1.00 88.12 182 VAL A C 1
ATOM 1456 O O . VAL A 1 182 ? 24.245 5.856 -19.759 1.00 88.12 182 VAL A O 1
ATOM 1459 N N . VAL A 1 183 ? 24.825 5.544 -17.608 1.00 88.69 183 VAL A N 1
ATOM 1460 C CA . VAL A 1 183 ? 26.278 5.648 -17.823 1.00 88.69 183 VAL A CA 1
ATOM 1461 C C . VAL A 1 183 ? 26.771 4.588 -18.808 1.00 88.69 183 VAL A C 1
ATOM 1463 O O . VAL A 1 183 ? 27.547 4.888 -19.716 1.00 88.69 183 VAL A O 1
ATOM 1466 N N . ALA A 1 184 ? 26.312 3.343 -18.677 1.00 85.50 184 ALA A N 1
ATOM 1467 C CA . ALA A 1 184 ? 26.686 2.281 -19.604 1.00 85.50 184 ALA A CA 1
ATOM 1468 C C . ALA A 1 184 ? 26.200 2.581 -21.034 1.00 85.50 184 ALA A C 1
ATOM 1470 O O . ALA A 1 184 ? 26.964 2.444 -21.993 1.00 85.50 184 ALA A O 1
ATOM 1471 N N . TYR A 1 185 ? 24.952 3.037 -21.179 1.00 82.25 185 TYR A N 1
ATOM 1472 C CA . TYR A 1 185 ? 24.351 3.370 -22.469 1.00 82.25 185 TYR A CA 1
ATOM 1473 C C . TYR A 1 185 ? 25.049 4.555 -23.161 1.00 82.25 185 TYR A C 1
ATOM 1475 O O . TYR A 1 185 ? 25.349 4.484 -24.359 1.00 82.25 185 TYR A O 1
ATOM 1483 N N . THR A 1 186 ? 25.361 5.628 -22.428 1.00 81.62 186 THR A N 1
ATOM 1484 C CA . THR A 1 186 ? 26.069 6.804 -22.967 1.00 81.62 186 THR A CA 1
ATOM 1485 C C . THR A 1 186 ? 27.505 6.465 -23.361 1.00 81.62 186 THR A C 1
ATOM 1487 O O . THR A 1 186 ? 27.938 6.787 -24.464 1.00 81.62 186 THR A O 1
ATOM 1490 N N . ASN A 1 187 ? 28.231 5.716 -22.531 1.00 81.31 187 ASN A N 1
ATOM 1491 C CA . ASN A 1 187 ? 29.585 5.268 -22.865 1.00 81.31 187 ASN A CA 1
ATOM 1492 C C . ASN A 1 187 ? 29.614 4.384 -24.123 1.00 81.31 187 ASN A C 1
ATOM 1494 O O . ASN A 1 187 ? 30.520 4.507 -24.950 1.00 81.31 187 ASN A O 1
ATOM 1498 N N . HIS A 1 188 ? 28.615 3.517 -24.310 1.00 70.06 188 HIS A N 1
ATOM 1499 C CA . HIS A 1 188 ? 28.515 2.680 -25.507 1.00 70.06 188 HIS A CA 1
ATOM 1500 C C . HIS A 1 188 ? 28.239 3.487 -26.782 1.00 70.06 188 HIS A C 1
ATOM 1502 O O . HIS A 1 188 ? 28.839 3.208 -27.821 1.00 70.06 188 HIS A O 1
ATOM 1508 N N . SER A 1 189 ? 27.377 4.502 -26.692 1.00 63.53 189 SER A N 1
ATOM 1509 C CA . SER A 1 189 ? 27.024 5.386 -27.810 1.00 63.53 189 SER A CA 1
ATOM 1510 C C . SER A 1 189 ? 28.148 6.362 -28.181 1.00 63.53 189 SER A C 1
ATOM 1512 O O . SER A 1 189 ? 28.340 6.639 -29.363 1.00 63.53 189 SER A O 1
ATOM 1514 N N . ILE A 1 190 ? 28.948 6.814 -27.211 1.00 60.75 190 ILE A N 1
ATOM 1515 C CA . ILE A 1 190 ? 30.115 7.685 -27.440 1.00 60.75 190 ILE A CA 1
ATOM 1516 C C . ILE A 1 190 ? 31.301 6.908 -28.046 1.00 60.75 190 ILE A C 1
ATOM 1518 O O . ILE A 1 190 ? 32.051 7.452 -28.852 1.00 60.75 190 ILE A O 1
ATOM 1522 N N . CYS A 1 191 ? 31.471 5.621 -27.717 1.00 58.44 191 CYS A N 1
ATOM 1523 C CA . CYS A 1 191 ? 32.609 4.810 -28.179 1.00 58.44 191 CYS A CA 1
ATOM 1524 C C . CYS A 1 191 ? 32.500 4.345 -29.654 1.00 58.44 191 CYS A C 1
ATOM 1526 O O . CYS A 1 191 ? 33.368 3.618 -30.135 1.00 58.44 191 CYS A O 1
ATOM 1528 N N . GLY A 1 192 ? 31.451 4.745 -30.385 1.00 50.62 192 GLY A N 1
ATOM 1529 C CA . GLY A 1 192 ? 31.364 4.598 -31.844 1.00 50.62 192 GLY A CA 1
ATOM 1530 C C . GLY A 1 192 ? 31.469 3.165 -32.378 1.00 50.62 192 GLY A C 1
ATOM 1531 O O . GLY A 1 192 ? 31.837 2.977 -33.537 1.00 50.62 192 GLY A O 1
ATOM 1532 N N . ARG A 1 193 ? 31.181 2.132 -31.572 1.00 48.31 193 ARG A N 1
ATOM 1533 C CA . ARG A 1 193 ? 31.163 0.757 -32.092 1.00 48.31 193 ARG A CA 1
ATOM 1534 C C . ARG A 1 193 ? 29.947 0.602 -33.010 1.00 48.31 193 ARG A C 1
ATOM 1536 O O . ARG A 1 193 ? 28.831 0.807 -32.535 1.00 48.31 193 ARG A O 1
ATOM 1543 N N . PRO A 1 194 ? 30.134 0.253 -34.297 1.00 37.12 194 PRO A N 1
ATOM 1544 C CA . PRO A 1 194 ? 29.018 0.080 -35.212 1.00 37.12 194 PRO A CA 1
ATOM 1545 C C . PRO A 1 194 ? 28.088 -1.014 -34.694 1.00 37.12 194 PRO A C 1
ATOM 1547 O O . PRO A 1 194 ? 28.555 -2.053 -34.222 1.00 37.12 194 PRO A O 1
ATOM 1550 N N . LEU A 1 195 ? 26.783 -0.776 -34.821 1.00 46.16 195 LEU A N 1
ATOM 1551 C CA . LEU A 1 195 ? 25.750 -1.798 -34.678 1.00 46.16 195 LEU A CA 1
ATOM 1552 C C . LEU A 1 195 ? 25.996 -2.871 -35.754 1.00 46.16 195 LEU A C 1
ATOM 1554 O O . LEU A 1 195 ? 25.635 -2.681 -36.914 1.00 46.16 195 LEU A O 1
ATOM 1558 N N . MET A 1 196 ? 26.676 -3.955 -35.374 1.00 37.44 196 MET A N 1
ATOM 1559 C CA . MET A 1 196 ? 26.931 -5.155 -36.186 1.00 37.44 196 MET A CA 1
ATOM 1560 C C . MET A 1 196 ? 26.115 -6.337 -35.666 1.00 37.44 196 MET A C 1
ATOM 1562 O O . MET A 1 196 ? 26.158 -6.597 -34.440 1.00 37.44 196 MET A O 1
#

Secondary structure (DSSP, 8-state):
-HHHHHHHHHHHHHHHHHHHHHHH--THHHHHHHHHHHHHHHHHHHHHHHHHHHHHHHHHHHHHHHHHHHIIIIISGGGTT-TT------TTTSPPPHHHHHHHHHHHHHHHS-HHHHHHHHHHHHHHHHHHHS--S-TTTHHHHHHHHHHHHHHHHHHHHHHHHHHHHHHHHHHHHHHHHHHHHHHHHHTT----

InterPro domains:
  IPR006867 Domain of unknown function DUF632 [PF04782] (1-130)

Organism: Brassica cretica (NCBI:txid69181)

Solvent-accessible surface area (backbone atoms only — not comparable to full-atom values): 10947 Å² total; per-residue (Å²): 112,68,67,62,52,52,53,49,52,50,53,49,51,52,53,52,50,52,53,54,49,56,65,65,63,53,68,52,69,66,53,51,51,50,51,52,50,54,51,52,55,52,45,53,51,49,51,51,50,48,52,53,50,52,51,49,54,50,50,55,50,51,49,37,44,50,50,38,49,44,46,58,63,65,65,57,51,75,66,75,80,58,92,81,70,95,68,80,88,48,76,87,80,50,70,64,60,35,67,60,56,40,33,49,45,48,46,54,41,63,74,67,48,55,55,71,61,34,55,47,30,47,51,51,30,49,51,41,48,52,57,62,69,68,70,73,95,54,84,76,56,58,62,57,45,53,50,49,35,53,49,32,47,53,49,30,55,51,36,50,49,52,36,52,54,49,50,51,51,46,51,53,56,40,49,54,53,30,52,53,35,43,55,54,39,52,54,54,65,71,65,67,66,76,97,125

Foldseek 3Di:
DVVVVVVVVVVVVVVVVVVVVVVVPPPCVVVVVVVLVVLVVVLVVLVVVLVVLVCVLVVQLVVLVVVLVCCVPPVVVPVPVPPPDDDPDDCVLALPQLVNLLSVLSNVLSVVACSVVLSVLSVQLSVLSVVLNPDDDDPVVNVVSVVSNVVSVVSNVVSVVSRVVSVVVSVVVSVVSSVVSVVVNVVVVVVPDDPD

pLDDT: mean 81.47, std 18.25, range [37.12, 98.19]

Nearest PDB structures (foldseek):
  1i4d-assembly1_A  TM=4.531E-01  e=2.071E-01  Homo sapiens
  2d4c-assembly1_B  TM=3.614E-01  e=5.392E-01  Homo sapiens
  1i4d-assembly1_B  TM=3.046E-01  e=3.919E-01  Homo sapiens
  7sqc-assembly1_1W  TM=3.006E-01  e=7.823E-01  Chlamydomonas reinhardtii
  5owv-assembly1_A  TM=2.886E-01  e=4.287E+00  Campylobacter jejuni

Sequence (196 aa):
MWKAMLECHHSQYITISLAYHCRNTSKTGPENALKRRILSELLEETECFGLSFADLVNSMTSYVEALNGWLHNCVLLPQERSTRNRRPWSPRRVLAPPIFVLCRDWSAGMKSLPSDELSRSIKEFSTDMEMLGEEKEDSVLVSEDLSSVHSSLAKLLERLKKFSEASLKMYEDVKVKSEEAVVAYTNHSICGRPLM

Mean predicted aligned error: 12.89 Å

Radius of gyration: 33.22 Å; Cα contacts (8 Å, |Δi|>4): 97; chains: 1; bounding box: 72×24×114 Å